Protein AF-A0AAP6ZWX9-F1 (afdb_monomer_lite)

Secondary structure (DSSP, 8-state):
------EEEEEGGG--GGGGGGBB--GGG--HHHHTTTSPTT--HHHHHHHHHTTSEEEEESS-SSBSEEE-TTT--EEE-HHHHHHS-HHHHHHHHHHHHHTT---------------PPP------PPP-----TTSPPPP-EEEEEEESS-HHHIIIII--EEEEPP-SS-S--PPPEEEE-SSSEEEEEEESS---B-EEEEETTEEPTTS--SPB--EETT---EEEEE------EEETTEEE---SSEEEEEETTEEEEEEEEEETTEEEEEE----

Structure (mmCIF, N/CA/C/O backbone):
data_AF-A0AAP6ZWX9-F1
#
_entry.id   AF-A0AAP6ZWX9-F1
#
loop_
_atom_site.group_PDB
_atom_site.id
_atom_site.type_symbol
_atom_site.label_atom_id
_atom_site.label_alt_id
_atom_site.label_comp_id
_atom_site.label_asym_id
_atom_site.label_entity_id
_atom_site.label_seq_id
_atom_site.pdbx_PDB_ins_code
_atom_site.Cartn_x
_atom_site.Cartn_y
_atom_site.Cartn_z
_atom_site.occupancy
_atom_site.B_iso_or_equiv
_atom_site.auth_seq_id
_atom_site.auth_comp_id
_atom_site.auth_asym_id
_atom_site.auth_atom_id
_atom_site.pdbx_PDB_model_num
ATOM 1 N N . MET A 1 1 ? -30.329 50.352 20.208 1.00 32.88 1 MET A N 1
ATOM 2 C CA . MET A 1 1 ? -29.215 49.424 19.926 1.00 32.88 1 MET A CA 1
ATOM 3 C C . MET A 1 1 ? -29.553 48.117 20.615 1.00 32.88 1 MET A C 1
ATOM 5 O O . MET A 1 1 ? -29.524 48.077 21.838 1.00 32.88 1 MET A O 1
ATOM 9 N N . GLU A 1 2 ? -30.007 47.113 19.864 1.00 38.41 2 GLU A N 1
ATOM 10 C CA . GLU A 1 2 ? -30.279 45.781 20.416 1.00 38.41 2 GLU A CA 1
ATOM 11 C C . GLU A 1 2 ? -28.942 45.104 20.722 1.00 38.41 2 GLU A C 1
ATOM 13 O O . GLU A 1 2 ? -28.113 44.915 19.834 1.00 38.41 2 GLU A O 1
ATOM 18 N N . ILE A 1 3 ? -28.708 44.796 21.997 1.00 44.00 3 ILE A N 1
ATOM 19 C CA . ILE A 1 3 ? -27.592 43.949 22.410 1.00 44.00 3 ILE A CA 1
ATOM 20 C C . ILE A 1 3 ? -27.935 42.553 21.891 1.00 44.00 3 ILE A C 1
ATOM 22 O O . ILE A 1 3 ? -28.913 41.957 22.341 1.00 44.00 3 ILE A O 1
ATOM 26 N N . VAL A 1 4 ? -27.180 42.055 20.912 1.00 52.12 4 VAL A N 1
ATOM 27 C CA . VAL A 1 4 ? -27.318 40.671 20.450 1.00 52.12 4 VAL A CA 1
ATOM 28 C C . VAL A 1 4 ? -26.879 39.777 21.606 1.00 52.12 4 VAL A C 1
ATOM 30 O O . VAL A 1 4 ? -25.692 39.670 21.903 1.00 52.12 4 VAL A O 1
ATOM 33 N N . VAL A 1 5 ? -27.851 39.195 22.304 1.00 61.44 5 VAL A N 1
ATOM 34 C CA . VAL A 1 5 ? -27.604 38.246 23.388 1.00 61.44 5 VAL A CA 1
ATOM 35 C C . VAL A 1 5 ? -27.097 36.951 22.756 1.00 61.44 5 VAL A C 1
ATOM 37 O O . VAL A 1 5 ? -27.814 36.302 21.996 1.00 61.44 5 VAL A O 1
ATOM 40 N N . GLY A 1 6 ? -25.836 36.608 23.013 1.00 72.25 6 GLY A N 1
ATOM 41 C CA . GLY A 1 6 ? -25.244 35.353 22.562 1.00 72.25 6 GLY A CA 1
ATOM 42 C C . GLY A 1 6 ? -25.722 34.205 23.443 1.00 72.25 6 GLY A C 1
ATOM 43 O O . GLY A 1 6 ? -25.444 34.190 24.638 1.00 72.25 6 GLY A O 1
ATOM 44 N N . TYR A 1 7 ? -26.434 33.245 22.857 1.00 80.06 7 TYR A N 1
ATOM 45 C CA . TYR A 1 7 ? -26.879 32.048 23.563 1.00 80.06 7 TYR A CA 1
ATOM 46 C C . TYR A 1 7 ? -25.957 30.857 23.272 1.00 80.06 7 TYR A C 1
ATOM 48 O O . TYR A 1 7 ? -25.490 30.673 22.147 1.00 80.06 7 TYR A O 1
ATOM 56 N N . ARG A 1 8 ? -25.723 30.008 24.275 1.00 82.69 8 ARG A N 1
ATOM 57 C CA . ARG A 1 8 ? -24.989 28.741 24.146 1.00 82.69 8 ARG A CA 1
ATOM 58 C C . ARG A 1 8 ? -25.759 27.627 24.841 1.00 82.69 8 ARG A C 1
ATOM 60 O O . ARG A 1 8 ? -26.195 27.791 25.971 1.00 82.69 8 ARG A O 1
ATOM 67 N N . VAL A 1 9 ? -25.919 26.481 24.191 1.00 84.19 9 VAL A N 1
ATOM 68 C CA . VAL A 1 9 ? -26.621 25.328 24.775 1.00 84.19 9 VAL A CA 1
ATOM 69 C C . VAL A 1 9 ? -25.607 24.343 25.333 1.00 84.19 9 VAL A C 1
ATOM 71 O O . VAL A 1 9 ? -24.664 23.964 24.643 1.00 84.19 9 VAL A O 1
ATOM 74 N N . VAL A 1 10 ? -25.817 23.915 26.574 1.00 83.12 10 VAL A N 1
ATOM 75 C CA . VAL A 1 10 ? -25.020 22.872 27.233 1.00 83.12 10 VAL A CA 1
ATOM 76 C C . VAL A 1 10 ? -25.944 21.828 27.846 1.00 83.12 10 VAL A C 1
ATOM 78 O O . VAL A 1 10 ? -27.101 22.112 28.163 1.00 83.12 10 VAL A O 1
ATOM 81 N N . ARG A 1 11 ? -25.455 20.601 28.028 1.00 84.50 11 ARG A N 1
ATOM 82 C CA . ARG A 1 11 ? -26.186 19.602 28.817 1.00 84.50 11 ARG A CA 1
ATOM 83 C C . ARG A 1 11 ? -26.126 19.993 30.288 1.00 84.50 11 ARG A C 1
ATOM 85 O O . ARG A 1 11 ? -25.066 20.385 30.771 1.00 84.50 11 ARG A O 1
ATOM 92 N N . LEU A 1 12 ? -27.221 19.827 31.033 1.00 78.62 12 LEU A N 1
ATOM 93 C CA . LEU A 1 12 ? -27.223 20.140 32.472 1.00 78.62 12 LEU A CA 1
ATOM 94 C C . LEU A 1 12 ? -26.171 19.323 33.247 1.00 78.62 12 LEU A C 1
ATOM 96 O O . LEU A 1 12 ? -25.598 19.790 34.230 1.00 78.62 12 LEU A O 1
ATOM 100 N N . THR A 1 13 ? -25.869 18.110 32.779 1.00 76.94 13 THR A N 1
ATOM 101 C CA . THR A 1 13 ? -24.811 17.257 33.335 1.00 76.94 13 THR A CA 1
ATOM 102 C C . THR A 1 13 ? -23.411 17.842 33.166 1.00 76.94 13 THR A C 1
ATOM 104 O O . THR A 1 13 ? -22.538 17.525 33.967 1.00 76.94 13 THR A O 1
ATOM 107 N N . GLU A 1 14 ? -23.189 18.691 32.169 1.00 78.44 14 GLU A N 1
ATOM 108 C CA . GLU A 1 14 ? -21.896 19.319 31.864 1.00 78.44 14 GLU A CA 1
ATOM 109 C C . GLU A 1 14 ? -21.792 20.742 32.430 1.00 78.44 14 GLU A C 1
ATOM 111 O O . GLU A 1 14 ? -20.744 21.370 32.325 1.00 78.44 14 GLU A O 1
ATOM 116 N N . LEU A 1 15 ? -22.864 21.246 33.052 1.00 79.75 15 LEU A N 1
ATOM 117 C CA . LEU A 1 15 ? -22.923 22.594 33.596 1.00 79.75 15 LEU A CA 1
ATOM 118 C C . LEU A 1 15 ? -21.963 22.755 34.784 1.00 79.75 15 LEU A C 1
ATOM 120 O O . LEU A 1 15 ? -22.094 22.072 35.809 1.00 79.75 15 LEU A O 1
ATOM 124 N N . MET A 1 16 ? -21.037 23.705 34.671 1.00 80.06 16 MET A N 1
ATOM 125 C CA . MET A 1 16 ? -20.035 23.975 35.701 1.00 80.06 16 MET A CA 1
ATOM 126 C C . MET A 1 16 ? -20.506 25.053 36.685 1.00 80.06 16 MET A C 1
ATOM 128 O O . MET A 1 16 ? -21.276 25.947 36.345 1.00 80.06 16 MET A O 1
ATOM 132 N N . THR A 1 17 ? -20.000 25.029 37.924 1.00 77.94 17 THR A N 1
ATOM 133 C CA . THR A 1 17 ? -20.427 25.956 38.994 1.00 77.94 17 THR A CA 1
ATOM 134 C C . THR A 1 17 ? -20.277 27.435 38.633 1.00 77.94 17 THR A C 1
ATOM 136 O O . THR A 1 17 ? -21.083 28.259 39.064 1.00 77.94 17 THR A O 1
ATOM 139 N N . TYR A 1 18 ? -19.241 27.796 37.871 1.00 78.69 18 TYR A N 1
ATOM 140 C CA . TYR A 1 18 ? -19.018 29.182 37.447 1.00 78.69 18 TYR A CA 1
ATOM 141 C C . TYR A 1 18 ? -20.025 29.648 36.381 1.00 78.69 18 TYR A C 1
ATOM 143 O O . TYR A 1 18 ? -20.172 30.848 36.178 1.00 78.69 18 TYR A O 1
ATOM 151 N N . GLU A 1 19 ? -20.756 28.719 35.763 1.00 81.81 19 GLU A N 1
ATOM 152 C CA . GLU A 1 19 ? -21.752 28.971 34.715 1.00 81.81 19 GLU A CA 1
ATOM 153 C C . GLU A 1 19 ? -23.180 29.014 35.272 1.00 81.81 19 GLU A C 1
ATOM 155 O O . GLU A 1 19 ? -24.099 29.423 34.572 1.00 81.81 19 GLU A O 1
ATOM 160 N N . PHE A 1 20 ? -23.401 28.648 36.542 1.00 81.06 20 PHE A N 1
ATOM 161 C CA . PHE A 1 20 ? -24.747 28.624 37.137 1.00 81.06 20 PHE A CA 1
ATOM 162 C C . PHE A 1 20 ? -25.441 29.988 37.087 1.00 81.06 20 PHE A C 1
ATOM 164 O O . PHE A 1 20 ? -26.647 30.057 36.862 1.00 81.06 20 PHE A O 1
ATOM 171 N N . GLY A 1 21 ? -24.679 31.072 37.239 1.00 78.94 21 GLY A N 1
ATOM 172 C CA . GLY A 1 21 ? -25.199 32.437 37.143 1.00 78.94 21 GLY A CA 1
ATOM 173 C C . GLY A 1 21 ? -25.472 32.913 35.715 1.00 78.94 21 GLY A C 1
ATOM 174 O O . GLY A 1 21 ? -26.036 33.987 35.560 1.00 78.94 21 GLY A O 1
ATOM 175 N N . GLN A 1 22 ? -25.075 32.141 34.700 1.00 84.31 22 GLN A N 1
ATOM 176 C CA . GLN A 1 22 ? -25.242 32.452 33.274 1.00 84.31 22 GLN A CA 1
ATOM 177 C C . GLN A 1 22 ? -26.427 31.700 32.649 1.00 84.31 22 GLN A C 1
ATOM 179 O O . GLN A 1 22 ? -26.724 31.879 31.472 1.00 84.31 22 GLN A O 1
ATOM 184 N N . VAL A 1 23 ? -27.108 30.838 33.411 1.00 84.94 23 VAL A N 1
ATOM 185 C CA . VAL A 1 23 ? -28.232 30.048 32.897 1.00 84.94 23 VAL A CA 1
ATOM 186 C C . VAL A 1 23 ? -29.485 30.917 32.795 1.00 84.94 23 VAL A C 1
ATOM 188 O O . VAL A 1 23 ? -29.974 31.404 33.812 1.00 84.94 23 VAL A O 1
ATOM 191 N N . GLU A 1 24 ? -30.036 31.066 31.592 1.00 83.00 24 GLU A N 1
ATOM 192 C CA . GLU A 1 24 ? -31.282 31.795 31.334 1.00 83.00 24 GLU A CA 1
ATOM 193 C C . GLU A 1 24 ? -32.497 31.040 31.884 1.00 83.00 24 GLU A C 1
ATOM 195 O O . GLU A 1 24 ? -32.724 29.870 31.573 1.00 83.00 24 GLU A O 1
ATOM 200 N N . GLY A 1 25 ? -33.288 31.732 32.698 1.00 80.00 25 GLY A N 1
ATOM 201 C CA . GLY A 1 25 ? -34.495 31.228 33.348 1.00 80.00 25 GLY A CA 1
ATOM 202 C C . GLY A 1 25 ? -35.783 31.848 32.821 1.00 80.00 25 GLY A C 1
ATOM 203 O O . GLY A 1 25 ? -36.854 31.293 33.072 1.00 80.00 25 GLY A O 1
ATOM 204 N N . ASP A 1 26 ? -35.721 32.932 32.034 1.00 80.06 26 ASP A N 1
ATOM 205 C CA . ASP A 1 26 ? -36.898 33.487 31.350 1.00 80.06 26 ASP A CA 1
ATOM 206 C C . ASP A 1 26 ? -37.233 32.701 30.069 1.00 80.06 26 ASP A C 1
ATOM 208 O O . ASP A 1 26 ? -37.265 33.215 28.948 1.00 80.06 26 ASP A O 1
ATOM 212 N N . ILE A 1 27 ? -37.503 31.404 30.245 1.00 79.50 27 ILE A N 1
ATOM 213 C CA . ILE A 1 27 ? -37.817 30.464 29.160 1.00 79.50 27 ILE A CA 1
ATOM 214 C C . ILE A 1 27 ? -39.059 30.934 28.373 1.00 79.50 27 ILE A C 1
ATOM 216 O O . ILE A 1 27 ? -39.177 30.680 27.179 1.00 79.50 27 ILE A O 1
ATOM 220 N N . LYS A 1 28 ? -39.988 31.666 29.002 1.00 75.88 28 LYS A N 1
ATOM 221 C CA . LYS A 1 28 ? -41.240 32.128 28.371 1.00 75.88 28 LYS A CA 1
ATOM 222 C C . LYS A 1 28 ? -41.023 33.220 27.316 1.00 75.88 28 LYS A C 1
ATOM 224 O O . LYS A 1 28 ? -41.879 33.389 26.451 1.00 75.88 28 LYS A O 1
ATOM 229 N N . LYS A 1 29 ? -39.910 33.955 27.3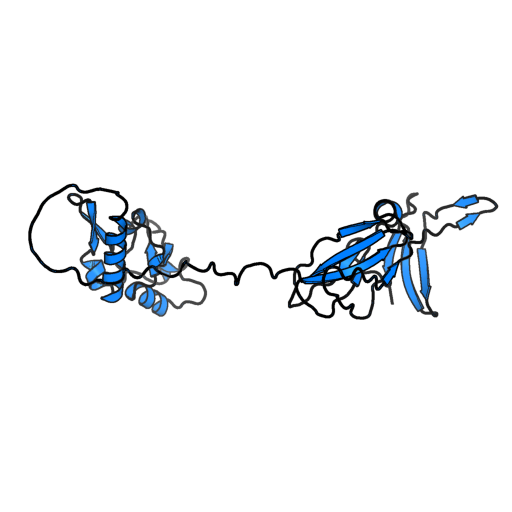83 1.00 75.81 29 LYS A N 1
ATOM 230 C CA . LYS A 1 29 ? -39.598 35.071 26.476 1.00 75.81 29 LYS A CA 1
ATOM 231 C C . LYS A 1 29 ? -38.749 34.654 25.268 1.00 75.81 29 LYS A C 1
ATOM 233 O O . LYS A 1 29 ? -38.590 35.436 24.331 1.00 75.81 29 LYS A O 1
ATOM 238 N N . LEU A 1 30 ? -38.223 33.427 25.274 1.00 79.38 30 LEU A N 1
ATOM 239 C CA . LEU A 1 30 ? -37.422 32.879 24.183 1.00 79.38 30 LEU A CA 1
ATOM 240 C C . LEU A 1 30 ? -38.275 32.703 22.921 1.00 79.38 30 LEU A C 1
ATOM 242 O O . LEU A 1 30 ? -39.351 32.109 22.964 1.00 79.38 30 LEU A O 1
ATOM 246 N N . ASN A 1 31 ? -37.779 33.196 21.787 1.00 75.88 31 ASN A N 1
ATOM 247 C CA . ASN A 1 31 ? -38.408 33.009 20.484 1.00 75.88 31 ASN A CA 1
ATOM 248 C C . ASN A 1 31 ? -37.436 32.336 19.502 1.00 75.88 31 ASN A C 1
ATOM 250 O O . ASN A 1 31 ? -36.223 32.302 19.706 1.00 75.88 31 ASN A O 1
ATOM 254 N N . GLU A 1 32 ? -37.969 31.772 18.420 1.00 73.00 32 GLU A N 1
ATOM 255 C CA . GLU A 1 32 ? -37.158 31.046 17.435 1.00 73.00 32 GLU A CA 1
ATOM 256 C C . GLU A 1 32 ? -36.136 31.958 16.732 1.00 73.00 32 GLU A C 1
ATOM 258 O O . GLU A 1 32 ? -35.027 31.531 16.421 1.00 73.00 32 GLU A O 1
ATOM 263 N N . ARG A 1 33 ? -36.459 33.249 16.567 1.00 69.25 33 ARG A N 1
ATOM 264 C CA . ARG A 1 33 ? -35.564 34.235 15.940 1.00 69.25 33 ARG A CA 1
ATOM 265 C C . ARG A 1 33 ? -34.335 34.545 16.799 1.00 69.25 33 ARG A C 1
ATOM 267 O O . ARG A 1 33 ? -33.266 34.761 16.241 1.00 69.25 33 ARG A O 1
ATOM 274 N N . SER A 1 34 ? -34.464 34.534 18.127 1.00 67.69 34 SER A N 1
ATOM 275 C CA . SER A 1 34 ? -33.359 34.776 19.063 1.00 67.69 34 SER A CA 1
ATOM 276 C C . SER A 1 34 ? -32.454 33.556 19.253 1.00 67.69 34 SER A C 1
ATOM 278 O O . SER A 1 34 ? -31.326 33.703 19.705 1.00 67.69 34 SER A O 1
ATOM 280 N N . LEU A 1 35 ? -32.933 32.356 18.906 1.00 70.75 35 LEU A N 1
ATOM 281 C CA . LEU A 1 35 ? -32.228 31.083 19.111 1.00 70.75 35 LEU A CA 1
ATOM 282 C C . LEU A 1 35 ? -31.730 30.436 17.808 1.00 70.75 35 LEU A C 1
ATOM 284 O O . LEU A 1 35 ? -31.149 29.353 17.851 1.00 70.75 35 LEU A O 1
ATOM 288 N N . GLY A 1 36 ? -31.935 31.088 16.657 1.00 62.16 36 GLY A N 1
ATOM 289 C CA . GLY A 1 36 ? -31.771 30.493 15.326 1.00 62.16 36 GLY A CA 1
ATOM 290 C C . GLY A 1 36 ? -30.394 29.890 15.019 1.00 62.16 36 GLY A C 1
ATOM 291 O O . GLY A 1 36 ? -30.318 28.939 14.250 1.00 62.16 36 GLY A O 1
ATOM 292 N N . SER A 1 37 ? -29.314 30.381 15.634 1.00 65.50 37 SER A N 1
ATOM 293 C CA . SER A 1 37 ? -27.958 29.825 15.475 1.00 65.50 37 SER A CA 1
ATOM 294 C C . SER A 1 37 ? -27.579 28.764 16.518 1.00 65.50 37 SER A C 1
ATOM 296 O O . SER A 1 37 ? -26.523 28.150 16.400 1.00 65.50 37 SER A O 1
ATOM 298 N N . VAL A 1 38 ? -28.411 28.554 17.542 1.00 71.50 38 VAL A N 1
ATOM 299 C CA . VAL A 1 38 ? -28.086 27.756 18.742 1.00 71.50 38 VAL A CA 1
ATOM 300 C C . VAL A 1 38 ? -28.963 26.505 18.855 1.00 71.50 38 VAL A C 1
ATOM 302 O O . VAL A 1 38 ? -28.675 25.599 19.637 1.00 71.50 38 VAL A O 1
ATOM 305 N N . LEU A 1 39 ? -30.025 26.422 18.050 1.00 77.12 39 LEU A N 1
ATOM 306 C CA . LEU A 1 39 ? -30.836 25.217 17.930 1.00 77.12 39 LEU A CA 1
ATOM 307 C C . LEU A 1 39 ? -29.994 24.067 17.346 1.00 77.12 39 LEU A C 1
ATOM 309 O O . LEU A 1 39 ? -29.445 24.206 16.250 1.00 77.12 39 LEU A O 1
ATOM 313 N N . PRO A 1 40 ? -29.904 22.910 18.029 1.00 75.19 40 PRO A N 1
ATOM 314 C CA . PRO A 1 40 ? -29.219 21.743 17.487 1.00 75.19 40 PRO A CA 1
ATOM 315 C C . PRO A 1 40 ? -29.831 21.306 16.147 1.00 75.19 40 PRO A C 1
ATOM 317 O O . PRO A 1 40 ? -31.055 21.239 16.012 1.00 75.19 40 PRO A O 1
ATOM 320 N N . HIS A 1 41 ? -28.989 20.975 15.162 1.00 70.06 41 HIS A N 1
ATOM 321 C CA . HIS A 1 41 ? -29.440 20.548 13.834 1.00 70.06 41 HIS A CA 1
ATOM 322 C C . HIS A 1 41 ? -30.469 19.405 13.922 1.00 70.06 41 HIS A C 1
ATOM 324 O O . HIS A 1 41 ? -30.226 18.378 14.553 1.00 70.06 41 HIS A O 1
ATOM 330 N N . GLY A 1 42 ? -31.632 19.592 13.288 1.00 73.12 42 GLY A N 1
ATOM 331 C CA . GLY A 1 42 ? -32.730 18.617 13.287 1.00 73.12 42 GLY A CA 1
ATOM 332 C C . GLY A 1 42 ? -33.668 18.674 14.503 1.00 73.12 42 GLY A C 1
ATOM 333 O O . GLY A 1 42 ? -34.582 17.853 14.595 1.00 73.12 42 GLY A O 1
ATOM 334 N N . MET A 1 43 ? -33.491 19.626 15.428 1.00 80.94 43 MET A N 1
ATOM 335 C CA . MET A 1 43 ? -34.379 19.814 16.579 1.00 80.94 43 MET A CA 1
ATOM 336 C C . MET A 1 43 ? -35.383 20.948 16.343 1.00 80.94 43 MET A C 1
ATOM 338 O O . MET A 1 43 ? -35.008 22.100 16.160 1.00 80.94 43 MET A O 1
ATOM 342 N N . SER A 1 44 ? -36.679 20.630 16.403 1.00 82.56 44 SER A N 1
ATOM 343 C CA . SER A 1 44 ? -37.743 21.642 16.386 1.00 82.56 44 SER A CA 1
ATOM 344 C C . SER A 1 44 ? -37.705 22.505 17.650 1.00 82.56 44 SER A C 1
ATOM 346 O O . SER A 1 44 ? -37.483 21.963 18.738 1.00 82.56 44 SER A O 1
ATOM 348 N N . PHE A 1 45 ? -38.070 23.782 17.534 1.00 81.38 45 PHE A N 1
ATOM 349 C CA . PHE A 1 45 ? -38.186 24.707 18.664 1.00 81.38 45 PHE A CA 1
ATOM 350 C C . PHE A 1 45 ? -39.013 24.142 19.836 1.00 81.38 45 PHE A C 1
ATOM 352 O O . PHE A 1 45 ? -38.565 24.195 20.975 1.00 81.38 45 PHE A O 1
ATOM 359 N N . SER A 1 46 ? -40.161 23.497 19.579 1.00 81.00 46 SER A N 1
ATOM 360 C CA . SER A 1 46 ? -40.989 22.897 20.645 1.00 81.00 46 SER A CA 1
ATOM 361 C C . SER A 1 46 ? -40.224 21.857 21.471 1.00 81.00 46 SER A C 1
ATOM 363 O O . SER A 1 46 ? -40.135 21.984 22.688 1.00 81.00 46 SER A O 1
ATOM 365 N N . ARG A 1 47 ? -39.590 20.874 20.813 1.00 83.75 47 ARG A N 1
ATOM 366 C CA . ARG A 1 47 ? -38.756 19.863 21.493 1.00 83.75 47 ARG A CA 1
ATOM 367 C C . ARG A 1 47 ? -37.582 20.469 22.253 1.00 83.75 47 ARG A C 1
ATOM 369 O O . ARG A 1 47 ? -37.186 19.934 23.284 1.00 83.75 47 ARG A O 1
ATOM 376 N N . PHE A 1 48 ? -36.996 21.539 21.728 1.00 84.31 48 PHE A N 1
ATOM 377 C CA . PHE A 1 48 ? -35.911 22.242 22.401 1.00 84.31 48 PHE A CA 1
ATOM 378 C C . PHE A 1 48 ? -36.396 22.880 23.710 1.00 84.31 48 PHE A C 1
ATOM 380 O O . PHE A 1 48 ? -35.778 22.690 24.755 1.00 84.31 48 PHE A O 1
ATOM 387 N N . MET A 1 49 ? -37.552 23.546 23.676 1.00 83.06 49 MET A N 1
ATOM 388 C CA . MET A 1 49 ? -38.180 24.126 24.864 1.00 83.06 49 MET A CA 1
ATOM 389 C C . MET A 1 49 ? -38.569 23.061 25.895 1.00 83.06 49 MET A C 1
ATOM 391 O O . MET A 1 49 ? -38.383 23.279 27.092 1.00 83.06 49 MET A O 1
ATOM 395 N N . ASP A 1 50 ? -39.050 21.899 25.451 1.00 83.12 50 ASP A N 1
ATOM 396 C CA . ASP A 1 50 ? -39.363 20.777 26.342 1.00 83.12 50 ASP A CA 1
ATOM 397 C C . ASP A 1 50 ? -38.108 20.261 27.059 1.00 83.12 50 ASP A C 1
ATOM 399 O O . ASP A 1 50 ? -38.140 20.041 28.269 1.00 83.12 50 ASP A O 1
ATOM 403 N N . LYS A 1 51 ? -36.978 20.164 26.346 1.00 84.88 51 LYS A N 1
ATOM 404 C CA . LYS A 1 51 ? -35.680 19.759 26.914 1.00 84.88 51 LYS A CA 1
ATOM 405 C C . LYS A 1 51 ? -35.080 20.779 27.883 1.00 84.88 51 LYS A C 1
ATOM 407 O O . LYS A 1 51 ? -34.383 20.387 28.818 1.00 84.88 51 LYS A O 1
ATOM 412 N N . LEU A 1 52 ? -35.335 22.073 27.677 1.00 85.25 52 LEU A N 1
ATOM 413 C CA . LEU A 1 52 ? -34.960 23.111 28.646 1.00 85.25 52 LEU A CA 1
ATOM 414 C C . LEU A 1 52 ? -35.789 22.981 29.932 1.00 85.25 52 LEU A C 1
ATOM 416 O O . LEU A 1 52 ? -35.239 23.025 31.029 1.00 85.25 52 LEU A O 1
ATOM 420 N N . LYS A 1 53 ? -37.104 22.756 29.817 1.00 83.12 53 LYS A N 1
ATOM 421 C CA . LYS A 1 53 ? -38.007 22.596 30.975 1.00 83.12 53 LYS A CA 1
ATOM 422 C C . LYS A 1 53 ? -37.774 21.293 31.743 1.00 83.12 53 LYS A C 1
ATOM 424 O O . LYS A 1 53 ? -37.905 21.271 32.971 1.00 83.12 53 LYS A O 1
ATOM 429 N N . SER A 1 54 ? -37.428 20.211 31.042 1.00 82.19 54 SER A N 1
ATOM 430 C CA . SER A 1 54 ? -37.073 18.926 31.657 1.00 82.19 54 SER A CA 1
ATOM 431 C C . SER A 1 54 ? -35.688 18.936 32.310 1.00 82.19 54 SER A C 1
ATOM 433 O O . SER A 1 54 ? -35.361 18.016 33.054 1.00 82.19 54 SER A O 1
ATOM 435 N N . GLY A 1 55 ? -34.883 19.981 32.080 1.00 80.06 55 GLY A N 1
ATOM 436 C CA . GLY A 1 55 ? -33.529 20.085 32.620 1.00 80.06 55 GLY A CA 1
ATOM 437 C C . GLY A 1 55 ? -32.526 19.161 31.929 1.00 80.06 55 GLY A C 1
ATOM 438 O O . GLY A 1 55 ? -31.456 18.914 32.471 1.00 80.06 55 GLY A O 1
ATOM 439 N N . GLU A 1 56 ? -32.829 18.642 30.736 1.00 82.62 56 GLU A N 1
ATOM 440 C CA . GLU A 1 56 ? -31.830 17.937 29.919 1.00 82.62 56 GLU A CA 1
ATOM 441 C C . GLU A 1 56 ? -30.792 18.910 29.345 1.00 82.62 56 GLU A C 1
ATOM 443 O O . GLU A 1 56 ? -29.602 18.592 29.245 1.00 82.62 56 GLU A O 1
ATOM 448 N N . LEU A 1 57 ? -31.250 20.105 28.972 1.00 84.44 57 LEU A N 1
ATOM 449 C CA . LEU A 1 57 ? -30.435 21.177 28.416 1.00 84.44 57 LEU A CA 1
ATOM 450 C C . LEU A 1 57 ? -30.509 22.413 29.315 1.00 84.44 57 LEU A C 1
ATOM 452 O O . LEU A 1 57 ? -31.545 22.706 29.907 1.00 84.44 57 LEU A O 1
ATOM 456 N N . ALA A 1 58 ? -29.411 23.159 29.375 1.00 85.81 58 ALA A N 1
ATOM 457 C CA . ALA A 1 58 ? -29.333 24.477 29.982 1.00 85.81 58 ALA A CA 1
ATOM 458 C C . ALA A 1 58 ? -28.907 25.494 28.917 1.00 85.81 58 ALA A C 1
ATOM 460 O O . ALA A 1 58 ? -28.013 25.237 28.105 1.00 85.81 58 ALA A O 1
ATOM 461 N N . LEU A 1 59 ? -29.571 26.648 28.917 1.00 85.94 59 LEU A N 1
ATOM 462 C CA . LEU A 1 59 ? -29.281 27.750 28.009 1.00 85.94 59 LEU A CA 1
ATOM 463 C C . LEU A 1 59 ? -28.400 28.768 28.731 1.00 85.94 59 LEU A C 1
ATOM 465 O O . LEU A 1 59 ? -28.834 29.360 29.712 1.00 85.94 59 LEU A O 1
ATOM 469 N N . LEU A 1 60 ? -27.178 28.963 28.253 1.00 84.81 60 LEU A N 1
ATOM 470 C CA . LEU A 1 60 ? -26.212 29.912 28.791 1.00 84.81 60 LEU A CA 1
ATOM 471 C C . LEU A 1 60 ? -26.218 31.213 27.998 1.00 84.81 60 LEU A C 1
ATOM 473 O O . LEU A 1 60 ? -26.326 31.205 26.772 1.00 84.81 60 LEU A O 1
ATOM 477 N N . THR A 1 61 ? -26.060 32.315 28.712 1.00 80.88 61 THR A N 1
ATOM 478 C CA . THR A 1 61 ? -25.868 33.658 28.174 1.00 80.88 61 THR A CA 1
ATOM 479 C C . THR A 1 61 ? -25.040 34.468 29.166 1.00 80.88 61 THR A C 1
ATOM 481 O O . THR A 1 61 ? -25.180 34.318 30.381 1.00 80.88 61 THR A O 1
ATOM 484 N N . ASP A 1 62 ? -24.179 35.343 28.655 1.00 77.50 62 ASP A N 1
ATOM 485 C CA . ASP A 1 62 ? -23.366 36.230 29.491 1.00 77.50 62 ASP A CA 1
ATOM 486 C C . ASP A 1 62 ? -24.219 37.284 30.221 1.00 77.50 62 ASP A C 1
ATOM 488 O O . ASP A 1 62 ? -23.801 37.841 31.237 1.00 77.50 62 ASP A O 1
ATOM 492 N N . THR A 1 63 ? -25.433 37.546 29.726 1.00 75.12 63 THR A N 1
ATOM 493 C CA . THR A 1 63 ? -26.386 38.516 30.281 1.00 75.12 63 THR A CA 1
ATOM 494 C C . THR A 1 63 ? -27.789 37.905 30.384 1.00 75.12 63 THR A C 1
ATOM 496 O O . THR A 1 63 ? -28.686 38.271 29.619 1.00 75.12 63 THR A O 1
ATOM 499 N N . PRO A 1 64 ? -28.017 36.958 31.319 1.00 80.06 64 PRO A N 1
ATOM 500 C CA . PRO A 1 64 ? -29.327 36.343 31.481 1.00 80.06 64 PRO A CA 1
ATOM 501 C C . PRO A 1 64 ? -30.338 37.391 31.915 1.00 80.06 64 PRO A C 1
ATOM 503 O O . PRO A 1 64 ? -30.101 38.157 32.853 1.00 80.06 64 PRO A O 1
ATOM 506 N N . SER A 1 65 ? -31.484 37.407 31.240 1.00 77.38 65 SER A N 1
ATOM 507 C CA . SER A 1 65 ? -32.562 38.328 31.583 1.00 77.38 65 SER A CA 1
ATOM 508 C C . SER A 1 65 ? -33.108 38.021 32.976 1.00 77.38 65 SER A C 1
ATOM 510 O O . SER A 1 65 ? -33.334 38.939 33.768 1.00 77.38 65 SER A O 1
ATOM 512 N N . LYS A 1 66 ? -33.235 36.727 33.299 1.00 81.44 66 LYS A N 1
ATOM 513 C CA . LYS A 1 66 ? -33.524 36.236 34.644 1.00 81.44 66 LYS A CA 1
ATOM 514 C C . LYS A 1 66 ? -32.772 34.929 34.882 1.00 81.44 66 LYS A C 1
ATOM 516 O O . LYS A 1 66 ? -33.155 33.917 34.306 1.00 81.44 66 LYS A O 1
ATOM 521 N N . PRO A 1 67 ? -31.719 34.896 35.711 1.00 83.25 67 PRO A N 1
ATOM 522 C CA . PRO A 1 67 ? -30.938 33.680 35.891 1.00 83.25 67 PRO A CA 1
ATOM 523 C C . PRO A 1 67 ? -31.738 32.579 36.607 1.00 83.25 67 PRO A C 1
ATOM 525 O O . PRO A 1 67 ? -32.497 32.857 37.538 1.00 83.25 67 PRO A O 1
ATOM 528 N N . VAL A 1 68 ? -31.543 31.315 36.217 1.00 84.31 68 VAL A N 1
ATOM 529 C CA . VAL A 1 68 ? -32.151 30.140 36.886 1.00 84.31 68 VAL A CA 1
ATOM 530 C C . VAL A 1 68 ? -31.617 29.964 38.306 1.00 84.31 68 VAL A C 1
ATOM 532 O O . VAL A 1 68 ? -32.358 29.568 39.206 1.00 84.31 68 VAL A O 1
ATOM 535 N N . MET A 1 69 ? -30.333 30.261 38.516 1.00 84.50 69 MET A N 1
ATOM 536 C CA . MET A 1 69 ? -29.663 30.105 39.804 1.00 84.50 69 MET A CA 1
ATOM 537 C C . MET A 1 69 ? -29.140 31.447 40.303 1.00 84.50 69 MET A C 1
ATOM 539 O O . MET A 1 69 ? -28.479 32.192 39.582 1.00 84.50 69 MET A O 1
ATOM 543 N N . LEU A 1 70 ? -29.385 31.721 41.579 1.00 81.50 70 LEU A N 1
ATOM 544 C CA . LEU A 1 70 ? -28.866 32.882 42.282 1.00 81.50 70 LEU A CA 1
ATOM 545 C C . LEU A 1 70 ? -27.814 32.435 43.285 1.00 81.50 70 LEU A C 1
ATOM 547 O O . LEU A 1 70 ? -27.973 31.433 43.987 1.00 81.50 70 LEU A O 1
ATOM 551 N N . ARG A 1 71 ? -26.722 33.194 43.353 1.00 80.25 71 ARG A N 1
ATOM 552 C CA . ARG A 1 71 ? -25.704 33.000 44.376 1.00 80.25 71 ARG A CA 1
ATOM 553 C C . ARG A 1 71 ? -26.071 33.836 45.589 1.00 80.25 71 ARG A C 1
ATOM 555 O O . ARG A 1 71 ? -26.067 35.061 45.519 1.00 80.25 71 ARG A O 1
ATOM 562 N N . ASP A 1 72 ? -26.334 33.178 46.708 1.00 76.00 72 ASP A N 1
ATOM 563 C CA . ASP A 1 72 ? -26.454 33.860 47.988 1.00 76.00 72 ASP A CA 1
ATOM 564 C C . ASP A 1 72 ? -25.074 34.398 48.400 1.00 76.00 72 ASP A C 1
ATOM 566 O O . ASP A 1 72 ? -24.119 33.637 48.600 1.00 76.00 72 ASP A O 1
ATOM 570 N N . GLY A 1 73 ? -24.965 35.723 48.506 1.00 59.56 73 GLY A N 1
ATOM 571 C CA . GLY A 1 73 ? -23.729 36.416 48.861 1.00 59.56 73 GLY A CA 1
ATOM 572 C C . GLY A 1 73 ? -23.216 36.067 50.259 1.00 59.56 73 GLY A C 1
ATOM 573 O O . GLY A 1 73 ? -22.007 36.113 50.487 1.00 59.56 73 GLY A O 1
ATOM 574 N N . MET A 1 74 ? -24.102 35.657 51.174 1.00 60.81 74 MET A N 1
ATOM 575 C CA . MET A 1 74 ? -23.751 35.392 52.571 1.00 60.81 74 MET A CA 1
ATOM 576 C C . MET A 1 74 ? -23.270 33.950 52.777 1.00 60.81 74 MET A C 1
ATOM 578 O O . MET A 1 74 ? -22.240 33.716 53.406 1.00 60.81 74 MET A O 1
ATOM 582 N N . SER A 1 75 ? -23.960 32.971 52.185 1.00 63.09 75 SER A N 1
ATOM 583 C CA . SER A 1 75 ? -23.598 31.549 52.297 1.00 63.09 75 SER A CA 1
ATOM 584 C C . SER A 1 75 ? -22.717 31.030 51.151 1.00 63.09 75 SER A C 1
ATOM 586 O O . SER A 1 75 ? -22.341 29.849 51.147 1.00 63.09 75 SER A O 1
ATOM 588 N N . LYS A 1 76 ? -22.419 31.877 50.151 1.00 65.56 76 LYS A N 1
ATOM 589 C CA . LYS A 1 76 ? -21.789 31.509 48.866 1.00 65.56 76 LYS A CA 1
ATOM 590 C C . LYS A 1 76 ? -22.463 30.297 48.201 1.00 65.56 76 LYS A C 1
ATOM 592 O O . LYS A 1 76 ? -21.816 29.602 47.418 1.00 65.56 76 LYS A O 1
ATOM 597 N N . SER A 1 77 ? -23.721 30.009 48.545 1.00 73.81 77 SER A N 1
ATOM 598 C CA . SER A 1 77 ? -24.474 28.873 48.017 1.00 73.81 77 SER A CA 1
ATOM 599 C C . SER A 1 77 ? -25.282 29.284 46.801 1.00 73.81 77 SER A C 1
ATOM 601 O O . SER A 1 77 ? -25.633 30.450 46.643 1.00 73.81 77 SER A O 1
ATOM 603 N N . TRP A 1 78 ? -25.550 28.317 45.935 1.00 81.19 78 TRP A N 1
ATOM 604 C CA . TRP A 1 78 ? -26.426 28.504 44.793 1.00 81.19 78 TRP A CA 1
ATOM 605 C C . TRP A 1 78 ? -27.817 27.984 45.140 1.00 81.19 78 TRP A C 1
ATOM 607 O O . TRP A 1 78 ? -27.959 26.853 45.609 1.00 81.19 78 TRP A O 1
ATOM 617 N N . SER A 1 79 ? -28.833 28.803 44.902 1.00 82.19 79 SER A N 1
ATOM 618 C CA . SER A 1 79 ? -30.242 28.463 45.081 1.00 82.19 79 SER A CA 1
ATOM 619 C C . SER A 1 79 ? -31.027 28.784 43.810 1.00 82.19 79 SER A C 1
ATOM 621 O O . SER A 1 79 ? -30.605 29.605 42.998 1.00 82.19 79 SER A O 1
ATOM 623 N N . LEU A 1 80 ? -32.159 28.109 43.613 1.00 83.06 80 LEU A N 1
ATOM 624 C CA . LEU A 1 80 ? -33.040 28.376 42.475 1.00 83.06 80 LEU A CA 1
ATOM 625 C C . LEU A 1 80 ? -33.737 29.731 42.638 1.00 83.06 80 LEU A C 1
ATOM 627 O O . LEU A 1 80 ? -34.293 30.011 43.708 1.00 83.06 80 LEU A O 1
ATOM 631 N N . SER A 1 81 ? -33.758 30.522 41.564 1.00 81.69 81 SER A N 1
ATOM 632 C CA . SER A 1 81 ? -34.579 31.730 41.470 1.00 81.69 81 SER A CA 1
ATOM 633 C C . SER A 1 81 ? -36.071 31.385 41.442 1.00 81.69 81 SER A C 1
ATOM 635 O O . SER A 1 81 ? -36.468 30.240 41.207 1.00 81.69 81 SER A O 1
ATOM 637 N N . THR A 1 82 ? -36.918 32.381 41.694 1.00 78.44 82 THR A N 1
ATOM 638 C CA . THR A 1 82 ? -38.378 32.263 41.556 1.00 78.44 82 THR A CA 1
ATOM 639 C C . THR A 1 82 ? -38.773 31.796 40.158 1.00 78.44 82 THR A C 1
ATOM 641 O O . THR A 1 82 ? -39.590 30.894 40.010 1.00 78.44 82 THR A O 1
ATOM 644 N N . GLU A 1 83 ? -38.104 32.314 39.135 1.00 76.56 83 GLU A N 1
ATOM 645 C CA . GLU A 1 83 ? -38.348 31.971 37.741 1.00 76.56 83 GLU A CA 1
ATOM 646 C C . GLU A 1 83 ? -37.827 30.583 37.381 1.00 76.56 83 GLU A C 1
ATOM 648 O O . GLU A 1 83 ? -38.515 29.849 36.677 1.00 76.56 83 GLU A O 1
ATOM 653 N N . GLY A 1 84 ? -36.689 30.163 37.940 1.00 75.69 84 GLY A N 1
ATOM 654 C CA . GLY A 1 84 ? -36.216 28.783 37.827 1.00 75.69 84 GLY A CA 1
ATOM 655 C C . GLY A 1 84 ? -37.200 27.773 38.427 1.00 75.69 84 GLY A C 1
ATOM 656 O O . GLY A 1 84 ? -37.387 26.697 37.868 1.00 75.69 84 GLY A O 1
ATOM 657 N N . LYS A 1 85 ? -37.885 28.119 39.525 1.00 78.69 85 LYS A N 1
ATOM 658 C CA . LYS A 1 85 ? -38.908 27.254 40.148 1.00 78.69 85 LYS A CA 1
ATOM 659 C C . LYS A 1 85 ? -40.216 27.191 39.359 1.00 78.69 85 LYS A C 1
ATOM 661 O O . LYS A 1 85 ? -40.889 26.167 39.394 1.00 78.69 85 LYS A O 1
ATOM 666 N N . GLU A 1 86 ? -40.592 28.267 38.673 1.00 78.00 86 GLU A N 1
ATOM 667 C CA . GLU A 1 86 ? -41.818 28.306 37.865 1.00 78.00 86 GLU A CA 1
ATOM 668 C C . GLU A 1 86 ? -41.633 27.741 36.453 1.00 78.00 86 GLU A C 1
ATOM 670 O O . GLU A 1 86 ? -42.586 27.234 35.860 1.00 78.00 86 GLU A O 1
ATOM 675 N N . ALA A 1 87 ? -40.433 27.870 35.883 1.00 76.75 87 ALA A N 1
ATOM 676 C CA . ALA A 1 87 ? -40.164 27.491 34.500 1.00 76.75 87 ALA A CA 1
ATOM 677 C C . ALA A 1 87 ? -39.709 26.031 34.343 1.00 76.75 87 ALA A C 1
ATOM 679 O O . ALA A 1 87 ? -39.886 25.463 33.264 1.00 76.75 87 ALA A O 1
ATOM 680 N N . LEU A 1 88 ? -39.134 25.426 35.389 1.00 83.19 88 LEU A N 1
ATOM 681 C CA . LEU A 1 88 ? -38.544 24.087 35.344 1.00 83.19 88 LEU A CA 1
ATOM 682 C C . LEU A 1 88 ? -39.428 23.023 36.000 1.00 83.19 88 LEU A C 1
ATOM 684 O O . LEU A 1 88 ? -40.089 23.271 37.009 1.00 83.19 88 LEU A O 1
ATOM 688 N N . SER A 1 89 ? -39.359 21.805 35.465 1.00 83.00 89 SER A N 1
ATOM 689 C CA . SER A 1 89 ? -39.936 20.606 36.084 1.00 83.00 89 SER A CA 1
ATOM 690 C C . SER A 1 89 ? -39.321 20.307 37.466 1.00 83.00 89 SER A C 1
ATOM 692 O O . SER A 1 89 ? -38.175 20.691 37.726 1.00 83.00 89 SER A O 1
ATOM 694 N N . PRO A 1 90 ? -40.034 19.605 38.368 1.00 78.62 90 PRO A N 1
ATOM 695 C CA . PRO A 1 90 ? -39.493 19.198 39.669 1.00 78.62 90 PRO A CA 1
ATOM 696 C C . PRO A 1 90 ? -38.181 18.401 39.565 1.00 78.62 90 PRO A C 1
ATOM 698 O O . PRO A 1 90 ? -37.277 18.563 40.389 1.00 78.62 90 PRO A O 1
ATOM 701 N N . GLU A 1 91 ? -38.043 17.579 38.524 1.00 80.19 91 GLU A N 1
ATOM 702 C CA . GLU A 1 91 ? -36.848 16.787 38.231 1.00 80.19 91 GLU A CA 1
ATOM 703 C C . GLU A 1 91 ? -35.660 17.691 37.883 1.00 80.19 91 GLU A C 1
ATOM 705 O O . GLU A 1 91 ? -34.574 17.544 38.451 1.00 80.19 91 GLU A O 1
ATOM 710 N N . ALA A 1 92 ? -35.883 18.686 37.021 1.00 81.25 92 ALA A N 1
ATOM 711 C CA . ALA A 1 92 ? -34.881 19.686 36.667 1.00 81.25 92 ALA A CA 1
ATOM 712 C C . ALA A 1 92 ? -34.448 20.512 37.886 1.00 81.25 92 ALA A C 1
ATOM 714 O O . ALA A 1 92 ? -33.252 20.705 38.112 1.00 81.25 92 ALA A O 1
ATOM 715 N N . GLN A 1 93 ? -35.399 20.948 38.717 1.00 81.12 93 GLN A N 1
ATOM 716 C CA . GLN A 1 93 ? -35.105 21.685 39.951 1.00 81.12 93 GLN A CA 1
ATOM 717 C C . GLN A 1 93 ? -34.193 20.874 40.883 1.00 81.12 93 GLN A C 1
ATOM 719 O O . GLN A 1 93 ? -33.180 21.383 41.374 1.00 81.12 93 GLN A O 1
ATOM 724 N N . ASN A 1 94 ? -34.503 19.590 41.078 1.00 80.56 94 ASN A N 1
ATOM 725 C CA . ASN A 1 94 ? -33.671 18.684 41.866 1.00 80.56 94 ASN A CA 1
ATOM 726 C C . ASN A 1 94 ? -32.282 18.475 41.247 1.00 80.56 94 ASN A C 1
ATOM 728 O O . ASN A 1 94 ? -31.296 18.425 41.988 1.00 80.56 94 ASN A O 1
ATOM 732 N N . ALA A 1 95 ? -32.169 18.402 39.920 1.00 82.81 95 ALA A N 1
ATOM 733 C CA . ALA A 1 95 ? -30.887 18.274 39.232 1.00 82.81 95 ALA A CA 1
ATOM 734 C C . ALA A 1 95 ? -29.993 19.516 39.421 1.00 82.81 95 ALA A C 1
ATOM 736 O O . ALA A 1 95 ? -28.827 19.374 39.805 1.00 82.81 95 ALA A O 1
ATOM 737 N N . PHE A 1 96 ? -30.540 20.729 39.266 1.00 81.38 96 PHE A N 1
ATOM 738 C CA . PHE A 1 96 ? -29.815 21.983 39.528 1.00 81.38 96 PHE A CA 1
ATOM 739 C C . PHE A 1 96 ? -29.363 22.092 40.993 1.00 81.38 96 PHE A C 1
ATOM 741 O O . PHE A 1 96 ? -28.204 22.413 41.269 1.00 81.38 96 PHE A O 1
ATOM 748 N N . LEU A 1 97 ? -30.240 21.765 41.950 1.00 81.69 97 LEU A N 1
ATOM 749 C CA . LEU A 1 97 ? -29.899 21.778 43.377 1.00 81.69 97 LEU A CA 1
ATOM 750 C C . LEU A 1 97 ? -28.861 20.710 43.743 1.00 81.69 97 LEU A C 1
ATOM 752 O O . LEU A 1 97 ? -27.980 20.963 44.567 1.00 81.69 97 LEU A O 1
ATOM 756 N N . SER A 1 98 ? -28.934 19.523 43.141 1.00 81.19 98 SER A N 1
ATOM 757 C CA . SER A 1 98 ? -27.957 18.451 43.372 1.00 81.19 98 SER A CA 1
ATOM 758 C C . SER A 1 98 ? -26.581 18.844 42.844 1.00 81.19 98 SER A C 1
ATOM 760 O O . SER A 1 98 ? -25.584 18.675 43.548 1.00 81.19 98 SER A O 1
ATOM 762 N N . ARG A 1 99 ? -26.517 19.472 41.663 1.00 78.31 99 ARG A N 1
ATOM 763 C CA . ARG A 1 99 ? -25.273 20.038 41.126 1.00 78.31 99 ARG A CA 1
ATOM 764 C C . ARG A 1 99 ? -24.714 21.167 41.994 1.00 78.31 99 ARG A C 1
ATOM 766 O O . ARG A 1 99 ? -23.517 21.169 42.287 1.00 78.31 99 ARG A O 1
ATOM 773 N N . ALA A 1 100 ? -25.567 22.052 42.511 1.00 77.06 100 ALA A N 1
ATOM 774 C CA . ALA A 1 100 ? -25.168 23.077 43.478 1.00 77.06 100 ALA A CA 1
ATOM 775 C C . ALA A 1 100 ? -24.581 22.496 44.776 1.00 77.06 100 ALA A C 1
ATOM 777 O O . ALA A 1 100 ? -23.587 23.016 45.290 1.00 77.06 100 ALA A O 1
ATOM 778 N N . LYS A 1 101 ? -25.149 21.400 45.293 1.00 75.25 101 LYS A N 1
ATOM 779 C CA . LYS A 1 101 ? -24.646 20.707 46.492 1.00 75.25 101 LYS A CA 1
ATOM 780 C C . LYS A 1 101 ? -23.317 19.991 46.238 1.00 75.25 101 LYS A C 1
ATOM 782 O O . LYS A 1 101 ? -22.420 20.092 47.071 1.00 75.25 101 LYS A O 1
ATOM 787 N N . MET A 1 102 ? -23.156 19.336 45.086 1.00 67.94 102 MET A N 1
ATOM 788 C CA . MET A 1 102 ? -21.899 18.671 44.705 1.00 67.94 102 MET A CA 1
ATOM 789 C C . MET A 1 102 ? -20.727 19.652 44.609 1.00 67.94 102 MET A C 1
ATOM 791 O O . MET A 1 102 ? -19.617 19.327 45.021 1.00 67.94 102 MET A O 1
ATOM 795 N N . SER A 1 103 ? -20.975 20.891 44.177 1.00 58.19 103 SER A N 1
ATOM 796 C CA . SER A 1 103 ? -19.943 21.931 44.144 1.00 58.19 103 SER A CA 1
ATOM 797 C C . SER A 1 103 ? -19.408 22.347 45.526 1.00 58.19 103 SER A C 1
ATOM 799 O O . SER A 1 103 ? -18.380 23.022 45.586 1.00 58.19 103 SER A O 1
ATOM 801 N N . ARG A 1 104 ? -20.076 21.991 46.635 1.00 53.59 104 ARG A N 1
ATOM 802 C CA . ARG A 1 104 ? -19.565 22.224 48.001 1.00 53.59 104 ARG A CA 1
ATOM 803 C C . ARG A 1 104 ? -18.626 21.113 48.495 1.00 53.59 104 ARG A C 1
ATOM 805 O O . ARG A 1 104 ? -17.981 21.294 49.523 1.00 53.59 104 ARG A O 1
ATOM 812 N N . GLY A 1 105 ? -18.524 19.991 47.784 1.00 49.09 105 GLY A N 1
ATOM 813 C CA . GLY A 1 105 ? -17.804 18.789 48.213 1.00 49.09 105 GLY A CA 1
ATOM 814 C C . GLY A 1 105 ? -16.353 18.699 47.738 1.00 49.09 105 GLY A C 1
ATOM 815 O O . GLY A 1 105 ? -15.952 17.651 47.253 1.00 49.09 105 GLY A O 1
ATOM 816 N N . ALA A 1 106 ? -15.571 19.774 47.851 1.00 38.31 106 ALA A N 1
ATOM 817 C CA . ALA A 1 106 ? -14.125 19.743 47.605 1.00 38.31 106 ALA A CA 1
ATOM 818 C C . ALA A 1 106 ? -13.381 20.658 48.590 1.00 38.31 106 ALA A C 1
ATOM 820 O O . ALA A 1 106 ? -12.648 21.563 48.205 1.00 38.31 106 ALA A O 1
ATOM 821 N N . VAL A 1 107 ? -13.598 20.442 49.889 1.00 33.00 107 VAL A N 1
ATOM 822 C CA . VAL A 1 107 ? -12.666 20.883 50.931 1.00 33.00 107 VAL A CA 1
ATOM 823 C C . VAL A 1 107 ? -12.575 19.759 51.950 1.00 33.00 107 VAL A C 1
ATOM 825 O O . VAL A 1 107 ? -13.479 19.567 52.762 1.00 33.00 107 VAL A O 1
ATOM 828 N N . SER A 1 108 ? -11.481 19.005 51.887 1.00 38.62 108 SER A N 1
ATOM 829 C CA . SER A 1 108 ? -11.051 18.112 52.953 1.00 38.62 108 SER A CA 1
ATOM 830 C C . SER A 1 108 ? -11.048 18.882 54.270 1.00 38.62 108 SER A C 1
ATOM 832 O O . SER A 1 108 ? -10.232 19.776 54.486 1.00 38.62 108 SER A O 1
ATOM 834 N N . ARG A 1 109 ? -11.971 18.536 55.162 1.00 30.80 109 ARG A N 1
ATOM 835 C CA . ARG A 1 109 ? -11.867 18.851 56.581 1.00 30.80 109 ARG A CA 1
ATOM 836 C C . ARG A 1 109 ? -12.047 17.555 57.345 1.00 30.80 109 ARG A C 1
ATOM 838 O O . ARG A 1 109 ? -13.161 17.100 57.574 1.00 30.80 109 ARG A O 1
ATOM 845 N N . ALA A 1 110 ? -10.909 16.984 57.730 1.00 40.38 110 ALA A N 1
ATOM 846 C CA . ALA A 1 110 ? -10.831 16.187 58.937 1.00 40.38 110 ALA A CA 1
ATOM 847 C C . ALA A 1 110 ? -11.444 17.025 60.069 1.00 40.38 110 ALA A C 1
ATOM 849 O O . ALA A 1 110 ? -10.949 18.110 60.379 1.00 40.38 110 ALA A O 1
ATOM 850 N N . ALA A 1 111 ? -12.563 16.565 60.619 1.00 30.77 111 ALA A N 1
ATOM 851 C CA . ALA A 1 111 ? -13.172 17.158 61.795 1.00 30.77 111 ALA A CA 1
ATOM 852 C C . ALA A 1 111 ? -12.876 16.247 62.986 1.00 30.77 111 ALA A C 1
ATOM 854 O O . ALA A 1 111 ? -13.339 15.110 63.060 1.00 30.77 111 ALA A O 1
ATOM 855 N N . SER A 1 112 ? -12.069 16.763 63.906 1.00 34.25 112 SER A N 1
ATOM 856 C CA . SER A 1 112 ? -11.895 16.234 65.249 1.00 34.25 112 SER A CA 1
ATOM 857 C C . SER A 1 112 ? -13.163 16.440 66.090 1.00 34.25 112 SER A C 1
ATOM 859 O O . SER A 1 112 ? -13.687 17.548 66.147 1.00 34.25 112 SER A O 1
ATOM 861 N N . SER A 1 113 ? -13.562 15.364 66.782 1.00 32.81 113 SER A N 1
ATOM 862 C CA . SER A 1 113 ? -14.143 15.295 68.139 1.00 32.81 113 SER A CA 1
ATOM 863 C C . SER A 1 113 ? -15.424 16.092 68.474 1.00 32.81 113 SER A C 1
ATOM 865 O O . SER A 1 113 ? -15.363 17.304 68.625 1.00 32.81 113 SER A O 1
ATOM 867 N N . GLN A 1 114 ? -16.551 15.410 68.749 1.00 35.88 114 GLN A N 1
ATOM 868 C CA . GLN A 1 114 ? -17.015 15.020 70.107 1.00 35.88 114 GLN A CA 1
ATOM 869 C C . GLN A 1 114 ? -18.504 14.579 70.136 1.00 35.88 114 GLN A C 1
ATOM 871 O O . GLN A 1 114 ? -19.405 15.341 69.818 1.00 35.88 114 GLN A O 1
ATOM 876 N N . SER A 1 115 ? -18.713 13.331 70.583 1.00 31.86 115 SER A N 1
ATOM 877 C CA . SER A 1 115 ? -19.807 12.788 71.420 1.00 31.86 115 SER A CA 1
ATOM 878 C C . SER A 1 115 ? -21.283 13.188 71.198 1.00 31.86 115 SER A C 1
ATOM 880 O O . SER A 1 115 ? -21.685 14.289 71.561 1.00 31.86 115 SER A O 1
ATOM 882 N N . ARG A 1 116 ? -22.128 12.181 70.890 1.00 32.22 116 ARG A N 1
ATOM 883 C CA . ARG A 1 116 ? -23.099 11.526 71.818 1.00 32.22 116 ARG A CA 1
ATOM 884 C C . ARG A 1 116 ? -24.423 11.158 71.116 1.00 32.22 116 ARG A C 1
ATOM 886 O O . ARG A 1 116 ? -25.274 12.014 70.942 1.00 32.22 116 ARG A O 1
ATOM 893 N N . ALA A 1 117 ? -24.613 9.875 70.802 1.00 32.03 117 ALA A N 1
ATOM 894 C CA . ALA A 1 117 ? -25.877 9.127 70.914 1.00 32.03 117 ALA A CA 1
ATOM 895 C C . ALA A 1 117 ? -25.648 7.707 70.378 1.00 32.03 117 ALA A C 1
ATOM 897 O O . ALA A 1 117 ? -25.173 7.527 69.261 1.00 32.03 117 ALA A O 1
ATOM 898 N N . ALA A 1 118 ? -25.941 6.706 71.204 1.00 37.94 118 ALA A N 1
ATOM 899 C CA . ALA A 1 118 ? -25.815 5.303 70.856 1.00 37.94 118 ALA A CA 1
ATOM 900 C C . ALA A 1 118 ? -26.888 4.912 69.832 1.00 37.94 118 ALA A C 1
ATOM 902 O O . ALA A 1 118 ? -28.053 4.768 70.185 1.00 37.94 118 ALA A O 1
ATOM 903 N N . TYR A 1 119 ? -26.473 4.704 68.587 1.00 36.88 119 TYR A N 1
ATOM 904 C CA . TYR A 1 119 ? -27.160 3.827 67.648 1.00 36.88 119 TYR A CA 1
ATOM 905 C C . TYR A 1 119 ? -26.091 2.938 67.024 1.00 36.88 119 TYR A C 1
ATOM 907 O O . TYR A 1 119 ? -25.064 3.432 66.557 1.00 36.88 119 TYR A O 1
ATOM 915 N N . ALA A 1 120 ? -26.292 1.623 67.099 1.00 38.38 120 ALA A N 1
ATOM 916 C CA . ALA A 1 120 ? -25.454 0.667 66.392 1.00 38.38 120 ALA A CA 1
ATOM 917 C C . ALA A 1 120 ? -25.468 1.047 64.902 1.00 38.38 120 ALA A C 1
ATOM 919 O O . ALA A 1 120 ? -26.563 1.188 64.350 1.00 38.38 120 ALA A O 1
ATOM 920 N N . PRO A 1 121 ? -24.311 1.273 64.253 1.00 39.19 121 PRO A N 1
ATOM 921 C CA . PRO A 1 121 ? -24.316 1.574 62.837 1.00 39.19 121 PRO A CA 1
ATOM 922 C C . PRO A 1 121 ? -24.793 0.311 62.127 1.00 39.19 121 PRO A C 1
ATOM 924 O O . PRO A 1 121 ? -24.187 -0.754 62.254 1.00 39.19 121 PRO A O 1
ATOM 927 N N . SER A 1 122 ? -25.911 0.425 61.413 1.00 43.47 122 SER A N 1
ATOM 928 C CA . SER A 1 122 ? -26.223 -0.496 60.333 1.00 43.47 122 SER A CA 1
ATOM 929 C C . SER A 1 122 ? -24.977 -0.572 59.464 1.00 43.47 122 SER A C 1
ATOM 931 O O . SER A 1 122 ? -24.494 0.457 58.986 1.00 43.47 122 SER A O 1
ATOM 933 N N . ILE A 1 123 ? -24.420 -1.771 59.312 1.00 50.47 123 ILE A N 1
ATOM 934 C CA . ILE A 1 123 ? -23.422 -2.039 58.283 1.00 50.47 123 ILE A CA 1
ATOM 935 C C . ILE A 1 123 ? -24.192 -1.926 56.964 1.00 50.47 123 ILE A C 1
ATOM 937 O O . ILE A 1 123 ? -24.648 -2.914 56.402 1.00 50.47 123 ILE A O 1
ATOM 941 N N . GLU A 1 124 ? -24.432 -0.696 56.515 1.00 55.72 124 GLU A N 1
ATOM 942 C CA . GLU A 1 124 ? -24.532 -0.443 55.093 1.00 55.72 124 GLU A CA 1
ATOM 943 C C . GLU A 1 124 ? -23.122 -0.734 54.601 1.00 55.72 124 GLU A C 1
ATOM 945 O O . GLU A 1 124 ? -22.197 0.038 54.859 1.00 55.72 124 GLU A O 1
ATOM 950 N N . GLU A 1 125 ? -22.922 -1.918 54.018 1.00 57.28 125 GLU A N 1
ATOM 951 C CA . GLU A 1 125 ? -21.749 -2.159 53.191 1.00 57.28 125 GLU A CA 1
ATOM 952 C C . GLU A 1 125 ? -21.686 -0.985 52.225 1.00 57.28 125 GLU A C 1
ATOM 954 O O . GLU A 1 125 ? -22.531 -0.859 51.339 1.00 57.28 125 GLU A O 1
ATOM 959 N N . THR A 1 126 ? -20.755 -0.063 52.487 1.00 53.81 126 THR A N 1
ATOM 960 C CA . THR A 1 126 ? -20.501 1.098 51.648 1.00 53.81 126 THR A CA 1
ATOM 961 C C . THR A 1 126 ? -20.357 0.565 50.241 1.00 53.81 126 THR A C 1
ATOM 963 O O . THR A 1 126 ? -19.348 -0.068 49.932 1.00 53.81 126 THR A O 1
ATOM 966 N N . TYR A 1 127 ? -21.389 0.760 49.420 1.00 64.69 127 TYR A N 1
ATOM 967 C CA . TYR A 1 127 ? -21.378 0.342 48.033 1.00 64.69 127 TYR A CA 1
ATOM 968 C C . TYR A 1 127 ? -20.165 1.006 47.390 1.00 64.69 127 TYR A C 1
ATOM 970 O O . TYR A 1 127 ? -20.141 2.221 47.186 1.00 64.69 127 TYR A O 1
ATOM 978 N N . VAL A 1 128 ? -19.120 0.214 47.153 1.00 72.19 128 VAL A N 1
ATOM 979 C CA . VAL A 1 128 ? -17.972 0.629 46.361 1.00 72.19 128 VAL A CA 1
ATOM 980 C C . VAL A 1 128 ? -18.446 0.484 44.924 1.00 72.19 128 VAL A C 1
ATOM 982 O O . VAL A 1 128 ? -18.681 -0.648 44.494 1.00 72.19 128 VAL A O 1
ATOM 985 N N . PRO A 1 129 ? -18.650 1.591 44.186 1.00 69.38 129 PRO A N 1
ATOM 986 C CA . PRO A 1 129 ? -19.020 1.483 42.789 1.00 69.38 129 PRO A CA 1
ATOM 987 C C . PRO A 1 129 ? -17.954 0.651 42.086 1.00 69.38 129 PRO A C 1
ATOM 989 O O . PRO A 1 129 ? -16.758 0.877 42.304 1.00 69.38 129 PRO A O 1
ATOM 992 N N . GLU A 1 130 ? -18.377 -0.301 41.252 1.00 71.44 130 GLU A N 1
ATOM 993 C CA . GLU A 1 130 ? -17.433 -1.002 40.391 1.00 71.44 130 GLU A CA 1
ATOM 994 C C . GLU A 1 130 ? -16.573 0.034 39.651 1.00 71.44 130 GLU A C 1
ATOM 996 O O . GLU A 1 130 ? -17.101 1.065 39.210 1.00 71.44 130 GLU A O 1
ATOM 1001 N N . PRO A 1 131 ? -15.253 -0.200 39.525 1.00 69.88 131 PRO A N 1
ATOM 1002 C CA . PRO A 1 131 ? -14.382 0.689 38.781 1.00 69.88 131 PRO A CA 1
ATOM 1003 C C . PRO A 1 131 ? -14.998 0.967 37.416 1.00 69.88 131 PRO A C 1
ATOM 1005 O O . PRO A 1 131 ? -15.394 0.035 36.713 1.00 69.88 131 PRO A O 1
ATOM 1008 N N . ILE A 1 132 ? -15.088 2.249 37.063 1.00 63.69 132 ILE A N 1
ATOM 1009 C CA . ILE A 1 132 ? -15.605 2.696 35.774 1.00 63.69 132 ILE A CA 1
ATOM 1010 C C . ILE A 1 132 ? -14.789 1.960 34.710 1.00 63.69 132 ILE A C 1
ATOM 1012 O O . ILE A 1 132 ? -13.601 2.240 34.536 1.00 63.69 132 ILE A O 1
ATOM 1016 N N . LYS A 1 133 ? -15.392 0.968 34.046 1.00 63.12 133 LYS A N 1
ATOM 1017 C CA . LYS A 1 133 ? -14.743 0.305 32.918 1.00 63.12 133 LYS A CA 1
ATOM 1018 C C . LYS A 1 133 ? -14.648 1.374 31.835 1.00 63.12 133 LYS A C 1
ATOM 1020 O O . LYS A 1 133 ? -15.699 1.883 31.441 1.00 63.12 133 LYS A O 1
ATOM 1025 N N . PRO A 1 134 ? -13.438 1.776 31.406 1.00 62.03 134 PRO A N 1
ATOM 1026 C CA . PRO A 1 134 ? -13.322 2.721 30.313 1.00 62.03 134 PRO A CA 1
ATOM 1027 C C . PRO A 1 134 ? -14.090 2.148 29.128 1.00 62.03 134 PRO A C 1
ATOM 1029 O O . PRO A 1 134 ? -13.957 0.961 28.811 1.00 62.03 134 PRO A O 1
ATOM 1032 N N . ASP A 1 135 ? -14.936 2.981 28.531 1.00 59.88 135 ASP A N 1
ATOM 1033 C CA . ASP A 1 135 ? -15.641 2.618 27.317 1.00 59.88 135 ASP A CA 1
ATOM 1034 C C . ASP A 1 135 ? -14.584 2.339 26.244 1.00 59.88 135 ASP A C 1
ATOM 1036 O O . ASP A 1 135 ? -13.868 3.229 25.789 1.00 59.88 135 ASP A O 1
ATOM 1040 N N . THR A 1 136 ? -14.397 1.058 25.938 1.00 56.44 136 THR A N 1
ATOM 1041 C CA . THR A 1 136 ? -13.418 0.590 24.951 1.00 56.44 136 THR A CA 1
ATOM 1042 C C . THR A 1 136 ? -14.048 0.469 23.568 1.00 56.44 136 THR A C 1
ATOM 1044 O O . THR A 1 136 ? -13.379 -0.007 22.653 1.00 56.44 136 THR A O 1
ATOM 1047 N N . SER A 1 137 ? -15.302 0.910 23.391 1.00 61.94 137 SER A N 1
ATOM 1048 C CA . SER A 1 137 ? -15.977 0.890 22.090 1.00 61.94 137 SER A CA 1
ATOM 1049 C C . SER A 1 137 ? -15.251 1.729 21.032 1.00 61.94 137 SER A C 1
ATOM 1051 O O . SER A 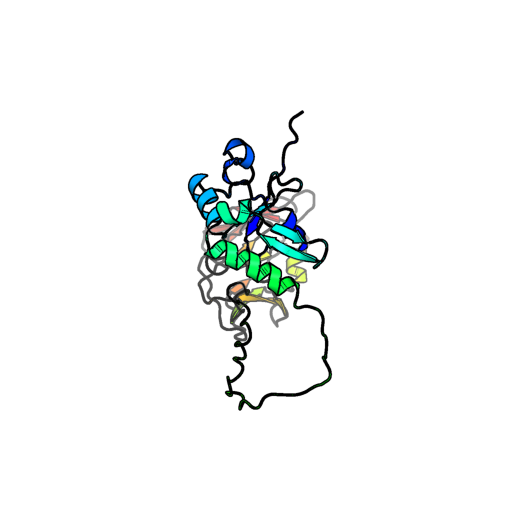1 137 ? -15.223 1.327 19.871 1.00 61.94 137 SER A O 1
ATOM 1053 N N . ASP A 1 138 ? -14.574 2.804 21.447 1.00 63.31 138 ASP A N 1
ATOM 1054 C CA . ASP A 1 138 ? -13.765 3.671 20.578 1.00 63.31 138 ASP A CA 1
ATOM 1055 C C . ASP A 1 138 ? -12.283 3.254 20.482 1.00 63.31 138 ASP A C 1
ATOM 1057 O O . ASP A 1 138 ? -11.487 3.903 19.795 1.00 63.31 138 ASP A O 1
ATOM 1061 N N . ALA A 1 139 ? -11.863 2.182 21.165 1.00 69.38 139 ALA A N 1
ATOM 1062 C CA . ALA A 1 139 ? -10.483 1.718 21.071 1.00 69.38 139 ALA A CA 1
ATOM 1063 C C . ALA A 1 139 ? -10.217 1.137 19.667 1.00 69.38 139 ALA A C 1
ATOM 1065 O O . ALA A 1 139 ? -11.009 0.318 19.189 1.00 69.38 139 ALA A O 1
ATOM 1066 N N . PRO A 1 140 ? -9.092 1.490 19.007 1.00 75.56 140 PRO A N 1
ATOM 1067 C CA . PRO A 1 140 ? -8.738 0.896 17.727 1.00 75.56 140 PRO A CA 1
ATOM 1068 C C . PRO A 1 140 ? -8.727 -0.632 17.844 1.00 75.56 140 PRO A C 1
ATOM 1070 O O . PRO A 1 140 ? -8.167 -1.167 18.811 1.00 75.56 140 PRO A O 1
ATOM 1073 N N . PRO A 1 141 ? -9.332 -1.353 16.886 1.00 84.19 141 PRO A N 1
ATOM 1074 C CA . PRO A 1 141 ? -9.420 -2.796 16.971 1.00 84.19 141 PRO A CA 1
ATOM 1075 C C . PRO A 1 141 ? -8.009 -3.390 17.004 1.00 84.19 141 PRO A C 1
ATOM 1077 O O . PRO A 1 141 ? -7.115 -2.998 16.252 1.00 84.19 141 PRO A O 1
ATOM 1080 N N . LYS A 1 142 ? -7.792 -4.324 17.933 1.00 88.31 142 LYS A N 1
ATOM 1081 C CA . LYS A 1 142 ? -6.477 -4.932 18.144 1.00 88.31 142 LYS A CA 1
ATOM 1082 C C . LYS A 1 142 ? -6.041 -5.687 16.887 1.00 88.31 142 LYS A C 1
ATOM 1084 O O . LYS A 1 142 ? -6.782 -6.536 16.396 1.00 88.31 142 LYS A O 1
ATOM 1089 N N . LEU A 1 143 ? -4.815 -5.427 16.435 1.00 91.88 143 LEU A N 1
ATOM 1090 C CA . LEU A 1 143 ? -4.173 -6.149 15.337 1.00 91.88 143 LEU A CA 1
ATOM 1091 C C . LEU A 1 143 ? -3.985 -7.622 15.728 1.00 91.88 143 LEU A C 1
ATOM 1093 O O . LEU A 1 143 ? -3.443 -7.924 16.795 1.00 91.88 143 LEU A O 1
ATOM 1097 N N . LYS A 1 144 ? -4.474 -8.531 14.886 1.00 94.38 144 LYS A N 1
ATOM 1098 C CA . LYS A 1 144 ? -4.494 -9.987 15.130 1.00 94.38 144 LYS A CA 1
ATOM 1099 C C . LYS A 1 144 ? -3.976 -10.790 13.945 1.00 94.38 144 LYS A C 1
ATOM 1101 O O . LYS A 1 144 ? -3.611 -11.954 14.115 1.00 94.38 144 LYS A O 1
ATOM 1106 N N . TYR A 1 145 ? -3.933 -10.169 12.774 1.00 94.81 145 TYR A N 1
ATOM 1107 C CA . TYR A 1 145 ? -3.560 -10.803 11.527 1.00 94.81 145 TYR A CA 1
ATOM 1108 C C . TYR A 1 145 ? -2.447 -10.017 10.834 1.00 94.81 145 TYR A C 1
ATOM 1110 O O . TYR A 1 145 ? -2.165 -8.861 11.159 1.00 94.81 145 TYR A O 1
ATOM 1118 N N . GLU A 1 146 ? -1.801 -10.669 9.886 1.00 95.06 146 GLU A N 1
ATOM 1119 C CA . GLU A 1 146 ? -0.736 -10.147 9.060 1.00 95.06 146 GLU A CA 1
ATOM 1120 C C . GLU A 1 146 ? -0.921 -10.597 7.611 1.00 95.06 146 GLU A C 1
ATOM 1122 O O . GLU A 1 146 ? -1.516 -11.637 7.312 1.00 95.06 146 GLU A O 1
ATOM 1127 N N . TYR A 1 147 ? -0.386 -9.804 6.701 1.00 95.50 147 TYR A N 1
ATOM 1128 C CA . TYR A 1 147 ? -0.233 -10.157 5.305 1.00 95.50 147 TYR A CA 1
ATOM 1129 C C . TYR A 1 147 ? 1.199 -9.867 4.885 1.00 95.50 147 TYR A C 1
ATOM 1131 O O . TYR A 1 147 ? 1.692 -8.756 5.102 1.00 95.50 147 TYR A O 1
ATOM 1139 N N . CYS A 1 148 ? 1.839 -10.875 4.294 1.00 95.94 148 CYS A N 1
ATOM 1140 C CA . CYS A 1 148 ? 3.234 -10.832 3.899 1.00 95.94 148 CYS A CA 1
ATOM 1141 C C . CYS A 1 148 ? 3.372 -11.076 2.395 1.00 95.94 148 CYS A C 1
ATOM 1143 O O . CYS A 1 148 ? 2.844 -12.054 1.859 1.00 95.94 148 CYS A O 1
ATOM 1145 N N . PHE A 1 149 ? 4.141 -10.217 1.738 1.00 96.44 149 PHE A N 1
ATOM 1146 C CA . PHE A 1 149 ? 4.630 -10.430 0.378 1.00 96.44 149 PHE A CA 1
ATOM 1147 C C . PHE A 1 149 ? 6.130 -10.137 0.334 1.00 96.44 149 PHE A C 1
ATOM 1149 O O . PHE A 1 149 ? 6.681 -9.542 1.262 1.00 96.44 149 PHE A O 1
ATOM 1156 N N . GLU A 1 150 ? 6.796 -10.546 -0.736 1.00 96.94 150 GLU A N 1
ATOM 1157 C CA . GLU A 1 150 ? 8.231 -10.338 -0.900 1.00 96.94 150 GLU A CA 1
ATOM 1158 C C . GLU A 1 150 ? 8.543 -9.596 -2.196 1.00 96.94 150 GLU A C 1
ATOM 1160 O O . GLU A 1 150 ? 7.849 -9.735 -3.204 1.00 96.94 150 GLU A O 1
ATOM 1165 N N . VAL A 1 151 ? 9.597 -8.788 -2.173 1.00 97.00 151 VAL A N 1
ATOM 1166 C CA . VAL A 1 151 ? 10.166 -8.167 -3.369 1.00 97.00 151 VAL A CA 1
ATOM 1167 C C . VAL A 1 151 ? 11.609 -8.617 -3.490 1.00 97.00 151 VAL A C 1
ATOM 1169 O O . VAL A 1 151 ? 12.368 -8.466 -2.536 1.00 97.00 151 VAL A O 1
ATOM 1172 N N . ALA A 1 152 ? 12.000 -9.109 -4.665 1.00 96.31 152 ALA A N 1
ATOM 1173 C CA . ALA A 1 152 ? 13.329 -9.652 -4.948 1.00 96.31 152 ALA A CA 1
ATOM 1174 C C . ALA A 1 152 ? 14.421 -8.565 -5.102 1.00 96.31 152 ALA A C 1
ATOM 1176 O O . ALA A 1 152 ? 15.207 -8.564 -6.048 1.00 96.31 152 ALA A O 1
ATOM 1177 N N . CYS A 1 153 ? 14.429 -7.574 -4.209 1.00 94.75 153 CYS A N 1
ATOM 1178 C CA . CYS A 1 153 ? 15.485 -6.579 -4.043 1.00 94.75 153 CYS A CA 1
ATOM 1179 C C . CYS A 1 153 ? 15.429 -5.974 -2.629 1.00 94.75 153 CYS A C 1
ATOM 1181 O O . CYS A 1 153 ? 14.521 -6.256 -1.845 1.00 94.75 153 CYS A O 1
ATOM 1183 N N . SER A 1 154 ? 16.379 -5.098 -2.296 1.00 94.56 154 SER A N 1
ATOM 1184 C CA . SER A 1 154 ? 16.296 -4.307 -1.064 1.00 94.56 154 SER A CA 1
ATOM 1185 C C . SER A 1 154 ? 15.186 -3.245 -1.157 1.00 94.56 154 SER A C 1
ATOM 1187 O O . SER A 1 154 ? 14.915 -2.710 -2.238 1.00 94.56 154 SER A O 1
ATOM 1189 N N . ASP A 1 155 ? 14.576 -2.885 -0.024 1.00 93.94 155 ASP A N 1
ATOM 1190 C CA . ASP A 1 155 ? 13.610 -1.772 0.050 1.00 93.94 155 ASP A CA 1
ATOM 1191 C C . ASP A 1 155 ? 14.213 -0.440 -0.436 1.00 93.94 155 ASP A C 1
ATOM 1193 O O . ASP A 1 155 ? 13.533 0.370 -1.068 1.00 93.94 155 ASP A O 1
ATOM 1197 N N . GLU A 1 156 ? 15.514 -0.233 -0.218 1.00 92.69 156 GLU A N 1
ATOM 1198 C CA . GLU A 1 156 ? 16.235 0.938 -0.713 1.00 92.69 156 GLU A CA 1
ATOM 1199 C C . GLU A 1 156 ? 16.302 0.968 -2.248 1.00 92.69 156 GLU A C 1
ATOM 1201 O O . GLU A 1 156 ? 15.981 1.994 -2.856 1.00 92.69 156 GLU A O 1
ATOM 1206 N N . THR A 1 157 ? 16.671 -0.148 -2.885 1.00 91.31 157 THR A N 1
ATOM 1207 C CA . THR A 1 157 ? 16.723 -0.266 -4.350 1.00 91.31 157 THR A CA 1
ATOM 1208 C C . THR A 1 157 ? 15.337 -0.104 -4.964 1.00 91.31 157 THR A C 1
ATOM 1210 O O . THR A 1 157 ? 15.194 0.616 -5.954 1.00 91.31 157 THR A O 1
ATOM 1213 N N . LEU A 1 158 ? 14.300 -0.693 -4.356 1.00 90.69 158 LEU A N 1
ATOM 1214 C CA . LEU A 1 158 ? 12.922 -0.544 -4.826 1.00 90.69 158 LEU A CA 1
ATOM 1215 C C . LEU A 1 158 ? 12.513 0.936 -4.875 1.00 90.69 158 LEU A C 1
ATOM 1217 O O . LEU A 1 158 ? 12.019 1.418 -5.897 1.00 90.69 158 LEU A O 1
ATOM 1221 N N . ARG A 1 159 ? 12.773 1.680 -3.794 1.00 88.38 159 ARG A N 1
ATOM 1222 C CA . ARG A 1 159 ? 12.412 3.102 -3.689 1.00 88.38 159 ARG A CA 1
ATOM 1223 C C . ARG A 1 159 ? 13.230 3.996 -4.615 1.00 88.38 159 ARG A C 1
ATOM 1225 O O . ARG A 1 159 ? 12.665 4.911 -5.205 1.00 88.38 159 ARG A O 1
ATOM 1232 N N . LYS A 1 160 ? 14.541 3.758 -4.730 1.00 85.81 160 LYS A N 1
ATOM 1233 C CA . LYS A 1 160 ? 15.444 4.611 -5.522 1.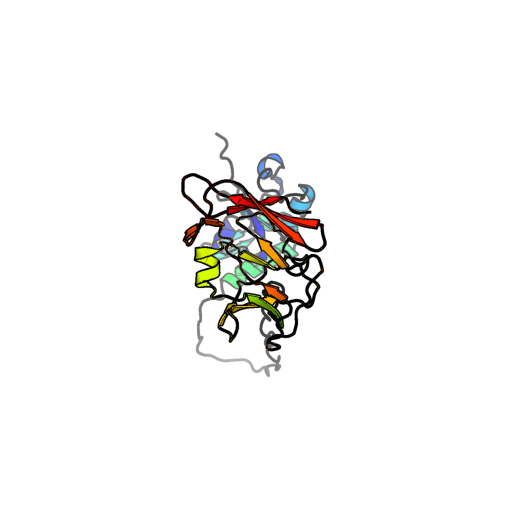00 85.81 160 LYS A CA 1
ATOM 1234 C C . LYS A 1 160 ? 15.348 4.361 -7.023 1.00 85.81 160 LYS A C 1
ATOM 1236 O O . LYS A 1 160 ? 15.443 5.312 -7.791 1.00 85.81 160 LYS A O 1
ATOM 1241 N N . SER A 1 161 ? 15.208 3.102 -7.435 1.00 82.69 161 SER A N 1
ATOM 1242 C CA . SER A 1 161 ? 15.375 2.710 -8.839 1.00 82.69 161 SER A CA 1
ATOM 1243 C C . SER A 1 161 ? 14.069 2.364 -9.545 1.00 82.69 161 SER A C 1
ATOM 1245 O O . SER A 1 161 ? 13.991 2.534 -10.756 1.00 82.69 161 SER A O 1
ATOM 1247 N N . VAL A 1 162 ? 13.054 1.884 -8.821 1.00 82.44 162 VAL A N 1
ATOM 1248 C CA . VAL A 1 162 ? 11.776 1.449 -9.418 1.00 82.44 162 VAL A CA 1
ATOM 1249 C C . VAL A 1 162 ? 10.661 2.453 -9.134 1.00 82.44 162 VAL A C 1
ATOM 1251 O O . VAL A 1 162 ? 9.825 2.701 -9.996 1.00 82.44 162 VAL A O 1
ATOM 1254 N N . GLY A 1 163 ? 10.629 3.033 -7.928 1.00 81.25 163 GLY A N 1
ATOM 1255 C CA . GLY A 1 163 ? 9.607 4.011 -7.538 1.00 81.25 163 GLY A CA 1
ATOM 1256 C C . GLY A 1 163 ? 8.198 3.420 -7.376 1.00 81.25 163 GLY A C 1
ATOM 1257 O O . GLY A 1 163 ? 7.219 4.164 -7.352 1.00 81.25 163 GLY A O 1
ATOM 1258 N N . CYS A 1 164 ? 8.089 2.092 -7.266 1.00 86.88 164 CYS A N 1
ATOM 1259 C CA . CYS A 1 164 ? 6.836 1.387 -7.005 1.00 86.88 164 CYS A CA 1
ATOM 1260 C C . CYS A 1 164 ? 6.534 1.358 -5.500 1.00 86.88 164 CYS A C 1
ATOM 1262 O O . CYS A 1 164 ? 7.422 1.138 -4.674 1.00 86.88 164 CYS A O 1
ATOM 1264 N N . ALA A 1 165 ? 5.265 1.534 -5.150 1.00 90.25 165 ALA A N 1
ATOM 1265 C CA . ALA A 1 165 ? 4.740 1.402 -3.802 1.00 90.25 165 ALA A CA 1
ATOM 1266 C C . ALA A 1 165 ? 3.638 0.342 -3.766 1.00 90.25 165 ALA A C 1
ATOM 1268 O O . ALA A 1 165 ? 2.914 0.140 -4.737 1.00 90.25 165 ALA A O 1
ATOM 1269 N N . PHE A 1 166 ? 3.479 -0.307 -2.619 1.00 93.06 166 PHE A N 1
ATOM 1270 C CA . PHE A 1 166 ? 2.416 -1.280 -2.402 1.00 93.06 166 PHE A CA 1
ATOM 1271 C C . PHE A 1 166 ? 1.409 -0.746 -1.395 1.00 93.06 166 PHE A C 1
ATOM 1273 O O . PHE A 1 166 ? 1.761 -0.052 -0.438 1.00 93.06 166 PHE A O 1
ATOM 1280 N N . GLN A 1 167 ? 0.144 -1.093 -1.588 1.00 93.06 167 GLN A N 1
ATOM 1281 C CA . GLN A 1 167 ? -0.932 -0.736 -0.684 1.00 93.06 167 GLN A CA 1
ATOM 1282 C C . GLN A 1 167 ? -1.888 -1.910 -0.527 1.00 93.06 167 GLN A C 1
ATOM 1284 O O . GLN A 1 167 ? -2.440 -2.412 -1.503 1.00 93.06 167 GLN A O 1
ATOM 1289 N N . LEU A 1 168 ? -2.155 -2.283 0.719 1.00 93.38 168 LEU A N 1
ATOM 1290 C CA . LEU A 1 168 ? -3.259 -3.174 1.029 1.00 93.38 168 LEU A CA 1
ATOM 1291 C C . LEU A 1 168 ? -4.564 -2.359 1.060 1.00 93.38 168 LEU A C 1
ATOM 1293 O O . LEU A 1 168 ? -4.637 -1.274 1.642 1.00 93.38 168 LEU A O 1
ATOM 1297 N N . GLY A 1 169 ? -5.577 -2.845 0.354 1.00 90.12 169 GLY A N 1
ATOM 1298 C CA . GLY A 1 169 ? -6.853 -2.179 0.139 1.00 90.12 169 GLY A CA 1
ATOM 1299 C C . GLY A 1 169 ? -7.687 -2.086 1.409 1.00 90.12 169 GLY A C 1
ATOM 1300 O O . GLY A 1 169 ? -7.837 -3.066 2.135 1.00 90.12 169 GLY A O 1
ATOM 1301 N N . LYS A 1 170 ? -8.265 -0.904 1.639 1.00 90.44 170 LYS A N 1
ATOM 1302 C CA . LYS A 1 170 ? -9.204 -0.648 2.736 1.00 90.44 170 LYS A CA 1
ATOM 1303 C C . LYS A 1 170 ? -10.507 -1.413 2.517 1.00 90.44 170 LYS A C 1
ATOM 1305 O O . LYS A 1 170 ? -10.953 -1.575 1.379 1.00 90.44 170 LYS A O 1
ATOM 1310 N N . THR A 1 171 ? -11.146 -1.810 3.605 1.00 88.75 171 THR A N 1
ATOM 1311 C CA . THR A 1 171 ? -12.460 -2.462 3.599 1.00 88.75 171 THR A CA 1
ATOM 1312 C C . THR A 1 171 ? -13.445 -1.642 4.434 1.00 88.75 171 THR A C 1
ATOM 1314 O O . THR A 1 171 ? -13.085 -0.626 5.031 1.00 88.75 171 THR A O 1
ATOM 1317 N N . LYS A 1 172 ? -14.709 -2.078 4.492 1.00 86.12 172 LYS A N 1
ATOM 1318 C CA . LYS A 1 172 ? -15.703 -1.464 5.385 1.00 86.12 172 LYS A CA 1
ATOM 1319 C C . LYS A 1 172 ? -15.377 -1.699 6.864 1.00 86.12 172 LYS A C 1
ATOM 1321 O O . LYS A 1 172 ? -15.700 -0.843 7.677 1.00 86.12 172 LYS A O 1
ATOM 1326 N N . GLN A 1 173 ? -14.772 -2.842 7.199 1.00 85.25 173 GLN A N 1
ATOM 1327 C CA . GLN A 1 173 ? -14.394 -3.178 8.575 1.00 85.25 173 GLN A CA 1
ATOM 1328 C C . GLN A 1 173 ? -13.062 -2.533 8.973 1.00 85.25 173 GLN A C 1
ATOM 1330 O O . GLN A 1 173 ? -12.858 -2.205 10.137 1.00 85.25 173 GLN A O 1
ATOM 1335 N N . GLU A 1 174 ? -12.175 -2.291 8.006 1.00 85.00 174 GLU A N 1
ATOM 1336 C CA . GLU A 1 174 ? -10.842 -1.753 8.241 1.00 85.00 174 GLU A CA 1
ATOM 1337 C C . GLU A 1 174 ? -10.518 -0.622 7.258 1.00 85.00 174 GLU A C 1
ATOM 1339 O O . GLU A 1 174 ? -9.946 -0.805 6.178 1.00 85.00 174 GLU A O 1
ATOM 1344 N N . ALA A 1 175 ? -10.893 0.593 7.662 1.00 80.88 175 ALA A N 1
ATOM 1345 C CA . ALA A 1 175 ? -10.668 1.810 6.885 1.00 80.88 175 ALA A CA 1
ATOM 1346 C C . ALA A 1 175 ? -9.212 2.313 6.937 1.00 80.88 175 ALA A C 1
ATOM 1348 O O . ALA A 1 175 ? -8.824 3.191 6.156 1.00 80.88 175 ALA A O 1
ATOM 1349 N N . MET A 1 176 ? -8.397 1.784 7.851 1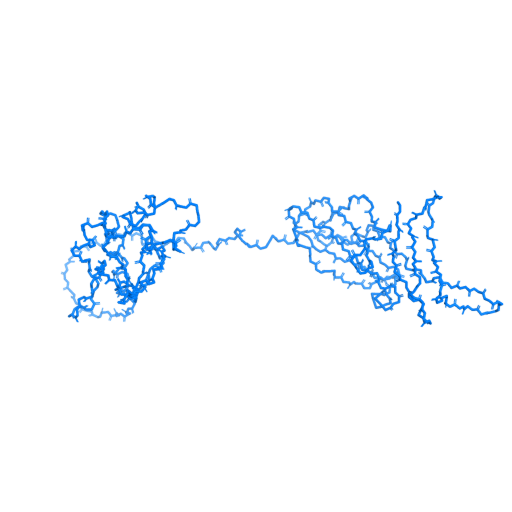.00 75.00 176 MET A N 1
ATOM 1350 C CA . MET A 1 176 ? -6.995 2.151 8.012 1.00 75.00 176 MET A CA 1
ATOM 1351 C C . MET A 1 176 ? -6.157 0.892 8.184 1.00 75.00 176 MET A C 1
ATOM 1353 O O . MET A 1 176 ? -6.393 0.112 9.097 1.00 75.00 176 MET A O 1
ATOM 1357 N N . ILE A 1 177 ? -5.173 0.720 7.306 1.00 81.06 177 ILE A N 1
ATOM 1358 C CA . ILE A 1 177 ? -4.194 -0.361 7.391 1.00 81.06 177 ILE A CA 1
ATOM 1359 C C . ILE A 1 177 ? -2.859 0.266 7.780 1.00 81.06 177 ILE A C 1
ATOM 1361 O O . ILE A 1 177 ? -2.528 1.366 7.326 1.00 81.06 177 ILE A O 1
ATOM 1365 N N . GLY A 1 178 ? -2.130 -0.412 8.666 1.00 74.38 178 GLY A N 1
ATOM 1366 C CA . GLY A 1 178 ? -0.838 0.048 9.160 1.00 74.38 178 GLY A CA 1
ATOM 1367 C C . GLY A 1 178 ? 0.213 0.203 8.057 1.00 74.38 178 GLY A C 1
ATOM 1368 O O . GLY A 1 178 ? 0.059 -0.265 6.929 1.00 74.38 178 GLY A O 1
ATOM 1369 N N . ARG A 1 179 ? 1.321 0.865 8.401 1.00 85.50 179 ARG A N 1
ATOM 1370 C CA . ARG A 1 179 ? 2.496 0.959 7.527 1.00 85.50 179 ARG A CA 1
ATOM 1371 C C . ARG A 1 179 ? 3.146 -0.420 7.374 1.00 85.50 179 ARG A C 1
ATOM 1373 O O . ARG A 1 179 ? 3.183 -1.188 8.333 1.00 85.50 179 ARG A O 1
ATOM 1380 N N . TRP A 1 180 ? 3.709 -0.689 6.198 1.00 94.19 180 TRP A N 1
ATOM 1381 C CA . TRP A 1 180 ? 4.528 -1.875 5.965 1.00 94.19 180 TRP A CA 1
ATOM 1382 C C . TRP A 1 180 ? 5.737 -1.913 6.902 1.00 94.19 180 TRP A C 1
ATOM 1384 O O . TRP A 1 180 ? 6.496 -0.943 6.986 1.00 94.19 180 TRP A O 1
ATOM 1394 N N . GLN A 1 181 ? 5.918 -3.045 7.571 1.00 95.12 181 GLN A N 1
ATOM 1395 C CA . GLN A 1 181 ? 7.179 -3.424 8.196 1.00 95.12 181 GLN A CA 1
ATOM 1396 C C . GLN A 1 181 ? 8.017 -4.186 7.174 1.00 95.12 181 GLN A C 1
ATOM 1398 O O . GLN A 1 181 ? 7.472 -4.954 6.386 1.00 95.12 181 GLN A O 1
ATOM 1403 N N . THR A 1 182 ? 9.323 -3.950 7.170 1.00 96.19 182 THR A N 1
ATOM 1404 C CA . THR A 1 182 ? 10.246 -4.541 6.197 1.00 96.19 182 THR A CA 1
ATOM 1405 C C . THR A 1 182 ? 11.309 -5.356 6.906 1.00 96.19 182 THR A C 1
ATOM 1407 O O . THR A 1 182 ? 11.920 -4.864 7.856 1.00 96.19 182 THR A O 1
ATOM 1410 N N . GLU A 1 183 ? 11.569 -6.556 6.408 1.00 96.62 183 GLU A N 1
ATOM 1411 C CA . GLU A 1 183 ? 12.604 -7.454 6.915 1.00 96.62 183 GLU A CA 1
ATOM 1412 C C . GLU A 1 183 ? 13.440 -7.986 5.737 1.00 96.62 183 GLU A C 1
ATOM 1414 O O . GLU A 1 183 ? 12.858 -8.454 4.754 1.00 96.62 183 GLU A O 1
ATOM 1419 N N . PRO A 1 184 ? 14.782 -7.916 5.789 1.00 96.81 184 PRO A N 1
ATOM 1420 C CA . PRO A 1 184 ? 15.634 -8.557 4.791 1.00 96.81 184 PRO A CA 1
ATOM 1421 C C . PRO A 1 184 ? 15.443 -10.078 4.781 1.00 96.81 184 PRO A C 1
ATOM 1423 O O . PRO A 1 184 ? 15.243 -10.697 5.822 1.00 96.81 184 PRO A O 1
ATOM 1426 N N . THR A 1 185 ? 15.552 -10.684 3.607 1.00 95.62 185 THR A N 1
ATOM 1427 C CA . THR A 1 185 ? 15.460 -12.137 3.394 1.00 95.62 185 THR A CA 1
ATOM 1428 C C . THR A 1 185 ? 16.612 -12.605 2.508 1.00 95.62 185 THR A C 1
ATOM 1430 O O . THR A 1 185 ? 17.384 -11.786 2.009 1.00 95.62 185 THR A O 1
ATOM 1433 N N . GLU A 1 186 ? 16.728 -13.916 2.286 1.00 93.56 186 GLU A N 1
ATOM 1434 C CA . GLU A 1 186 ? 17.715 -14.482 1.357 1.00 93.56 186 GLU A CA 1
ATOM 1435 C C . GLU A 1 186 ? 17.548 -13.947 -0.076 1.00 93.56 186 GLU A C 1
ATOM 1437 O O . GLU A 1 186 ? 18.541 -13.715 -0.765 1.00 93.56 186 GLU A O 1
ATOM 1442 N N . HIS A 1 187 ? 16.308 -13.720 -0.520 1.00 91.38 187 HIS A N 1
ATOM 1443 C CA . HIS A 1 187 ? 16.007 -13.376 -1.912 1.00 91.38 187 HIS A CA 1
ATOM 1444 C C . HIS A 1 187 ? 15.621 -11.904 -2.124 1.00 91.38 187 HIS A C 1
ATOM 1446 O O . HIS A 1 187 ? 15.528 -11.451 -3.266 1.00 91.38 187 HIS A O 1
ATOM 1452 N N . GLY A 1 188 ? 15.458 -11.121 -1.056 1.00 95.62 188 GLY A N 1
ATOM 1453 C CA . GLY A 1 188 ? 15.148 -9.698 -1.150 1.00 95.62 188 GLY A CA 1
ATOM 1454 C C . GLY A 1 188 ? 14.614 -9.117 0.153 1.00 95.62 188 GLY A C 1
ATOM 1455 O O . GLY A 1 188 ? 15.257 -9.216 1.198 1.00 95.62 188 GLY A O 1
ATOM 1456 N N . THR A 1 189 ? 13.435 -8.502 0.110 1.00 97.38 189 THR A N 1
ATOM 1457 C CA . THR A 1 189 ? 12.795 -7.875 1.273 1.00 97.38 189 THR A CA 1
ATOM 1458 C C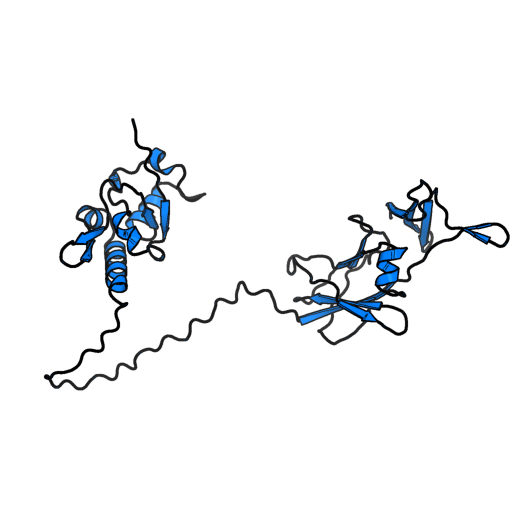 . THR A 1 189 ? 11.364 -8.364 1.437 1.00 97.38 189 THR A C 1
ATOM 1460 O O . THR A 1 189 ? 10.546 -8.226 0.525 1.00 97.38 189 THR A O 1
ATOM 1463 N N . LYS A 1 190 ? 11.042 -8.864 2.630 1.00 97.50 190 LYS A N 1
ATOM 1464 C CA . LYS A 1 190 ? 9.683 -9.206 3.044 1.00 97.50 190 LYS A CA 1
ATOM 1465 C C . LYS A 1 190 ? 8.979 -7.968 3.585 1.00 97.50 190 LYS A C 1
ATOM 1467 O O . LYS A 1 190 ? 9.531 -7.241 4.412 1.00 97.50 190 LYS A O 1
ATOM 1472 N N . TYR A 1 191 ? 7.751 -7.759 3.136 1.00 96.94 191 TYR A N 1
ATOM 1473 C CA . TYR A 1 191 ? 6.868 -6.675 3.539 1.00 96.94 191 TYR A CA 1
ATOM 1474 C C . TYR A 1 191 ? 5.684 -7.245 4.309 1.00 96.94 191 TYR A C 1
ATOM 1476 O O . TYR A 1 191 ? 4.919 -8.035 3.761 1.00 96.94 191 TYR A O 1
ATOM 1484 N N . THR A 1 192 ? 5.501 -6.797 5.548 1.00 96.19 192 THR A N 1
ATOM 1485 C CA . THR A 1 192 ? 4.429 -7.250 6.440 1.00 96.19 192 THR A CA 1
ATOM 1486 C C . THR A 1 192 ? 3.489 -6.097 6.775 1.00 96.19 192 THR A C 1
ATOM 1488 O O . THR A 1 192 ? 3.919 -5.064 7.295 1.00 96.19 192 THR A O 1
ATOM 1491 N N . ALA A 1 193 ? 2.196 -6.266 6.504 1.00 95.00 193 ALA A N 1
ATOM 1492 C CA . ALA A 1 193 ? 1.138 -5.382 6.992 1.00 95.00 193 ALA A CA 1
ATOM 1493 C C . ALA A 1 193 ? 0.325 -6.098 8.064 1.00 95.00 193 ALA A C 1
ATOM 1495 O O . ALA A 1 193 ? -0.133 -7.216 7.853 1.00 95.00 193 ALA A O 1
ATOM 1496 N N . HIS A 1 194 ? 0.104 -5.426 9.189 1.00 93.94 194 HIS A N 1
ATOM 1497 C CA . HIS A 1 194 ? -0.732 -5.928 10.271 1.00 93.94 194 HIS A CA 1
ATOM 1498 C C . HIS A 1 194 ? -2.168 -5.423 10.134 1.00 93.94 194 HIS A C 1
ATOM 1500 O O . HIS A 1 194 ? -2.386 -4.244 9.841 1.00 93.94 194 HIS A O 1
ATOM 1506 N N . THR A 1 195 ? -3.131 -6.310 10.380 1.00 93.06 195 THR A N 1
ATOM 1507 C CA . THR A 1 195 ? -4.568 -6.046 10.253 1.00 93.06 195 THR A CA 1
ATOM 1508 C C . THR A 1 195 ? -5.337 -6.571 11.469 1.00 93.06 195 THR A C 1
ATOM 1510 O O . THR A 1 195 ? -4.913 -7.502 12.166 1.00 93.06 195 THR A O 1
ATOM 1513 N N . ALA A 1 196 ? -6.477 -5.959 11.769 1.00 92.44 196 ALA A N 1
ATOM 1514 C CA . ALA A 1 196 ? -7.322 -6.327 12.902 1.00 92.44 196 ALA A CA 1
ATOM 1515 C C . ALA A 1 196 ? -8.357 -7.412 12.570 1.00 92.44 196 ALA A C 1
ATOM 1517 O O . ALA A 1 196 ? -8.771 -8.154 13.465 1.00 92.44 196 ALA A O 1
ATOM 1518 N N . PHE A 1 197 ? -8.742 -7.534 11.297 1.00 92.31 197 PHE A N 1
ATOM 1519 C CA . PHE A 1 197 ? -9.808 -8.428 10.839 1.00 92.31 197 PHE A CA 1
ATOM 1520 C C . PHE A 1 197 ? -9.303 -9.461 9.828 1.00 92.31 197 PHE A C 1
ATOM 1522 O O . PHE A 1 197 ? -8.468 -9.146 8.974 1.00 92.31 197 PHE A O 1
ATOM 1529 N N . ASP A 1 198 ? -9.844 -10.679 9.931 1.00 93.44 198 ASP A N 1
ATOM 1530 C CA . ASP A 1 198 ? -9.668 -11.758 8.956 1.00 93.44 198 ASP A CA 1
ATOM 1531 C C . ASP A 1 198 ? -10.726 -11.635 7.869 1.00 93.44 198 ASP A C 1
ATOM 1533 O O . ASP A 1 198 ? -11.839 -12.151 7.977 1.00 93.44 198 ASP A O 1
ATOM 1537 N N . GLU A 1 199 ? -10.398 -10.865 6.843 1.00 91.25 199 GLU A N 1
ATOM 1538 C CA . GLU A 1 199 ? -11.279 -10.646 5.710 1.00 91.25 199 GLU A CA 1
ATOM 1539 C C . GLU A 1 199 ? -10.469 -10.579 4.410 1.00 91.25 199 GLU A C 1
ATOM 1541 O O . GLU A 1 199 ? -9.278 -10.240 4.432 1.00 91.25 199 GLU A O 1
ATOM 1546 N N . PRO A 1 200 ? -11.100 -10.864 3.259 1.00 91.75 200 PRO A N 1
ATOM 1547 C CA . PRO A 1 200 ? -10.450 -10.720 1.967 1.00 91.75 200 PRO A CA 1
ATOM 1548 C C . PRO A 1 200 ? -10.090 -9.252 1.692 1.00 91.75 200 PRO A C 1
ATOM 1550 O O . PRO A 1 200 ? -10.944 -8.363 1.749 1.00 91.75 200 PRO A O 1
ATOM 1553 N N . LYS A 1 201 ? -8.827 -8.996 1.349 1.00 93.00 201 LYS A N 1
ATOM 1554 C CA . LYS A 1 201 ? -8.299 -7.664 1.003 1.00 93.00 201 LYS A CA 1
ATOM 1555 C C . LYS A 1 201 ? -7.789 -7.660 -0.434 1.00 93.00 201 LYS A C 1
ATOM 1557 O O . LYS A 1 201 ? -7.816 -8.683 -1.105 1.00 93.00 201 LYS A O 1
ATOM 1562 N N . LYS A 1 202 ? -7.352 -6.512 -0.949 1.00 93.69 202 LYS A N 1
ATOM 1563 C CA . LYS A 1 202 ? -6.721 -6.413 -2.280 1.00 93.69 202 LYS A CA 1
ATOM 1564 C C . LYS A 1 202 ? -5.324 -5.835 -2.149 1.00 93.69 202 LYS A C 1
ATOM 1566 O O . LYS A 1 202 ? -5.173 -4.831 -1.461 1.00 93.69 202 LYS A O 1
ATOM 1571 N N . LEU A 1 203 ? -4.328 -6.430 -2.798 1.00 94.94 203 LEU A N 1
ATOM 1572 C CA . LEU A 1 203 ? -2.990 -5.847 -2.869 1.00 94.94 203 LEU A CA 1
ATOM 1573 C C . LEU A 1 203 ? -2.859 -5.025 -4.154 1.00 94.94 203 LEU A C 1
ATOM 1575 O O . LEU A 1 203 ? -2.929 -5.560 -5.259 1.00 94.94 203 LEU A O 1
ATOM 1579 N N . PHE A 1 204 ? -2.632 -3.727 -3.995 1.00 93.12 204 PHE A N 1
ATOM 1580 C CA . PHE A 1 204 ? -2.374 -2.804 -5.091 1.00 93.12 204 PHE A CA 1
ATOM 1581 C C . PHE A 1 204 ? -0.885 -2.498 -5.183 1.00 93.12 204 PHE A C 1
ATOM 1583 O O . PHE A 1 204 ? -0.273 -2.095 -4.193 1.00 93.12 204 PHE A O 1
ATOM 1590 N N . ALA A 1 205 ? -0.333 -2.625 -6.382 1.00 92.69 205 ALA A N 1
ATOM 1591 C CA . ALA A 1 205 ? 0.944 -2.032 -6.747 1.00 92.69 205 ALA A CA 1
ATOM 1592 C C . ALA A 1 205 ? 0.670 -0.682 -7.413 1.00 92.69 205 ALA A C 1
ATOM 1594 O O . ALA A 1 205 ? -0.253 -0.558 -8.223 1.00 92.69 205 ALA A O 1
ATOM 1595 N N . LYS A 1 206 ? 1.437 0.341 -7.051 1.00 89.25 206 LYS A N 1
ATOM 1596 C CA . LYS A 1 206 ? 1.197 1.721 -7.461 1.00 89.25 206 LYS A CA 1
ATOM 1597 C C . LYS A 1 206 ? 2.483 2.421 -7.855 1.00 89.25 206 LYS A C 1
ATOM 1599 O O . LYS A 1 206 ? 3.519 2.239 -7.222 1.00 89.25 206 LYS A O 1
ATOM 1604 N N . VAL A 1 207 ? 2.373 3.302 -8.841 1.00 83.56 207 VAL A N 1
ATOM 1605 C CA . VAL A 1 207 ? 3.359 4.356 -9.106 1.00 83.56 207 VAL A CA 1
ATOM 1606 C C . VAL A 1 207 ? 2.626 5.678 -8.946 1.00 83.56 207 VAL A C 1
ATOM 1608 O O . VAL A 1 207 ? 1.622 5.912 -9.621 1.00 83.56 207 VAL A O 1
ATOM 1611 N N . ALA A 1 208 ? 3.099 6.514 -8.019 1.00 78.50 208 ALA A N 1
ATOM 1612 C CA . ALA A 1 208 ? 2.317 7.634 -7.493 1.00 78.50 208 ALA A CA 1
ATOM 1613 C C . ALA A 1 208 ? 0.916 7.153 -7.038 1.00 78.50 208 ALA A C 1
ATOM 1615 O O . ALA A 1 208 ? 0.823 6.191 -6.275 1.00 78.50 208 ALA A O 1
ATOM 1616 N N . ASP A 1 209 ? -0.163 7.778 -7.512 1.00 78.25 209 ASP A N 1
ATOM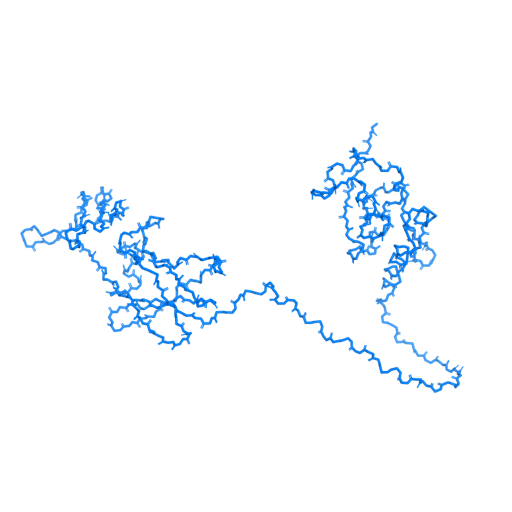 1617 C CA . ASP A 1 209 ? -1.537 7.409 -7.143 1.00 78.25 209 ASP A CA 1
ATOM 1618 C C . ASP A 1 209 ? -2.187 6.383 -8.089 1.00 78.25 209 ASP A C 1
ATOM 1620 O O . ASP A 1 209 ? -3.255 5.839 -7.786 1.00 78.25 209 ASP A O 1
ATOM 1624 N N . SER A 1 210 ? -1.535 6.071 -9.211 1.00 82.38 210 SER A N 1
ATOM 1625 C CA . SER A 1 210 ? -2.057 5.157 -10.228 1.00 82.38 210 SER A CA 1
ATOM 1626 C C . SER A 1 210 ? -1.803 3.703 -9.848 1.00 82.38 210 SER A C 1
ATOM 1628 O O . SER A 1 210 ? -0.671 3.310 -9.566 1.00 82.38 210 SER A O 1
ATOM 1630 N N . SER A 1 211 ? -2.859 2.886 -9.878 1.00 88.19 211 SER A N 1
ATOM 1631 C CA . SER A 1 211 ? -2.726 1.435 -9.707 1.00 88.19 211 SER A CA 1
ATOM 1632 C C . SER A 1 211 ? -2.181 0.805 -10.983 1.00 88.19 211 SER A C 1
ATOM 1634 O O . SER A 1 211 ? -2.604 1.149 -12.083 1.00 88.19 211 SER A O 1
ATOM 1636 N N . MET A 1 212 ? -1.239 -0.113 -10.820 1.00 90.31 212 MET A N 1
ATOM 1637 C CA . MET A 1 212 ? -0.587 -0.822 -11.912 1.00 90.31 212 MET A CA 1
ATOM 1638 C C . MET A 1 212 ? -1.304 -2.141 -12.202 1.00 90.31 212 MET A C 1
ATOM 1640 O O . MET A 1 212 ? -1.840 -2.770 -11.285 1.00 90.31 212 MET A O 1
ATOM 1644 N N . GLY A 1 213 ? -1.212 -2.624 -13.438 1.00 89.75 213 GLY A N 1
ATOM 1645 C CA . GLY A 1 213 ? -1.732 -3.928 -13.858 1.00 89.75 213 GLY A CA 1
ATOM 1646 C C . GLY A 1 213 ? -1.021 -5.130 -13.227 1.00 89.75 213 GLY A C 1
ATOM 1647 O O . GLY A 1 213 ? -1.519 -6.244 -13.312 1.00 89.75 213 GLY A O 1
ATOM 1648 N N . ILE A 1 214 ? 0.107 -4.915 -12.539 1.00 90.81 214 ILE A N 1
ATOM 1649 C CA . ILE A 1 214 ? 0.765 -5.943 -11.711 1.00 90.81 214 ILE A CA 1
ATOM 1650 C C . ILE A 1 214 ? 0.128 -6.096 -10.316 1.00 90.81 214 ILE A C 1
ATOM 1652 O O . ILE A 1 214 ? 0.594 -6.903 -9.516 1.00 90.81 214 ILE A O 1
ATOM 1656 N N . SER A 1 215 ? -0.900 -5.303 -9.991 1.00 92.69 215 SER A N 1
ATOM 1657 C CA . SER A 1 215 ? -1.688 -5.488 -8.766 1.00 92.69 215 SER A CA 1
ATOM 1658 C C . SER A 1 215 ? -2.328 -6.876 -8.747 1.00 92.69 215 SER A C 1
ATOM 1660 O O . SER A 1 215 ? -2.697 -7.405 -9.794 1.00 92.69 215 SER A O 1
ATOM 1662 N N . VAL A 1 216 ? -2.516 -7.451 -7.559 1.00 92.06 216 VAL A N 1
ATOM 1663 C CA . VAL A 1 216 ? -3.128 -8.779 -7.432 1.00 92.06 216 VAL A CA 1
ATOM 1664 C C . VAL A 1 216 ? -4.627 -8.655 -7.737 1.00 92.06 216 VAL A C 1
ATOM 1666 O O . VAL A 1 216 ? -5.325 -7.916 -7.032 1.00 92.06 216 VAL A O 1
ATOM 1669 N N . PRO A 1 217 ? -5.146 -9.322 -8.788 1.00 86.19 217 PRO A N 1
ATOM 1670 C CA . PRO A 1 217 ? -6.537 -9.149 -9.206 1.00 86.19 217 PRO A CA 1
ATOM 1671 C C . PRO A 1 217 ? -7.515 -9.797 -8.219 1.00 86.19 217 PRO A C 1
ATOM 1673 O O . PRO A 1 217 ? -8.599 -9.262 -7.958 1.00 86.19 217 PRO A O 1
ATOM 1676 N N . GLU A 1 218 ? -7.118 -10.940 -7.665 1.00 91.38 218 GLU A N 1
ATOM 1677 C CA . GLU A 1 218 ? -7.882 -11.698 -6.685 1.00 91.38 218 GLU A CA 1
ATOM 1678 C C . GLU A 1 218 ? -7.736 -11.114 -5.280 1.00 91.38 218 GLU A C 1
ATOM 1680 O O . GLU A 1 218 ? -6.805 -10.370 -4.962 1.00 91.38 218 GLU A O 1
ATOM 1685 N N . SER A 1 219 ? -8.691 -11.446 -4.415 1.00 92.69 219 SER A N 1
ATOM 1686 C CA . SER A 1 219 ? -8.591 -11.050 -3.021 1.00 92.69 219 SER A CA 1
ATOM 1687 C C . SER A 1 219 ? -7.512 -11.851 -2.302 1.00 92.69 219 SER A C 1
ATOM 1689 O O . SER A 1 219 ? -7.512 -13.080 -2.317 1.00 92.69 219 SER A O 1
ATOM 1691 N N . VAL A 1 220 ? -6.640 -11.142 -1.598 1.00 93.50 220 VAL A N 1
ATOM 1692 C CA . VAL A 1 220 ? -5.620 -11.726 -0.734 1.00 93.50 220 VAL A CA 1
ATOM 1693 C C . VAL A 1 220 ? -6.205 -12.010 0.645 1.00 93.50 220 VAL A C 1
ATOM 1695 O O . VAL A 1 220 ? -7.038 -11.258 1.157 1.00 93.50 220 VAL A O 1
ATOM 1698 N N . GLN A 1 221 ? -5.766 -13.106 1.254 1.00 92.06 221 GLN A N 1
ATOM 1699 C CA . GLN A 1 221 ? -6.174 -13.499 2.600 1.00 92.06 221 GLN A CA 1
ATOM 1700 C C . GLN A 1 221 ? -5.045 -13.253 3.595 1.00 92.06 221 GLN A C 1
ATOM 1702 O O . GLN A 1 221 ? -3.906 -13.677 3.370 1.00 92.06 221 GLN A O 1
ATOM 1707 N N . VAL A 1 222 ? -5.394 -12.647 4.723 1.00 93.88 222 VAL A N 1
ATOM 1708 C CA . VAL A 1 222 ? -4.492 -12.451 5.860 1.00 93.88 222 VAL A CA 1
ATOM 1709 C C . VAL A 1 222 ? -4.309 -13.764 6.638 1.00 93.88 222 VAL A C 1
ATOM 1711 O O . VAL A 1 222 ? -5.038 -14.740 6.437 1.00 93.88 222 VAL A O 1
ATOM 1714 N N . LYS A 1 223 ? -3.295 -13.822 7.498 1.00 95.50 223 LYS A N 1
ATOM 1715 C CA . LYS A 1 223 ? -2.998 -14.952 8.390 1.00 95.50 223 LYS A CA 1
ATOM 1716 C C . LYS A 1 223 ? -2.793 -14.454 9.817 1.00 95.50 223 LYS A C 1
ATOM 1718 O O . LYS A 1 223 ? -2.556 -13.270 9.992 1.00 95.50 223 LYS A O 1
ATOM 1723 N N . PRO A 1 224 ? -2.914 -15.296 10.854 1.00 96.38 224 PRO A N 1
ATOM 1724 C CA . PRO A 1 224 ? -2.601 -14.877 12.220 1.00 96.38 224 PRO A CA 1
ATOM 1725 C C . PRO A 1 224 ? -1.180 -14.309 12.331 1.00 96.38 224 PRO A C 1
ATOM 1727 O O . PRO A 1 224 ? -0.270 -14.804 11.666 1.00 96.38 224 PRO A O 1
ATOM 1730 N N . ILE A 1 225 ? -0.991 -13.292 13.177 1.00 95.62 225 ILE A N 1
ATOM 1731 C CA . ILE A 1 225 ? 0.334 -12.690 13.413 1.00 95.62 225 ILE A CA 1
ATOM 1732 C C . ILE A 1 225 ? 1.346 -13.760 13.838 1.00 95.62 225 ILE A C 1
ATOM 1734 O O . ILE A 1 225 ? 1.046 -14.595 14.693 1.00 95.62 225 ILE A O 1
ATOM 1738 N N . GLY A 1 226 ? 2.548 -13.704 13.263 1.00 93.06 226 GLY A N 1
ATOM 1739 C CA . GLY A 1 226 ? 3.629 -14.664 13.496 1.00 93.06 226 GLY A CA 1
ATOM 1740 C C . GLY A 1 226 ? 3.612 -15.870 12.555 1.00 93.06 226 GLY A C 1
ATOM 1741 O O . GLY A 1 226 ? 4.441 -16.762 12.707 1.00 93.06 226 GLY A O 1
ATOM 1742 N N . SER A 1 227 ? 2.700 -15.912 11.581 1.00 93.56 227 SER A N 1
ATOM 1743 C CA . SER A 1 227 ? 2.677 -16.962 10.557 1.00 93.56 227 SER A CA 1
ATOM 1744 C C . SER A 1 227 ? 3.867 -16.885 9.595 1.00 93.56 227 SER A C 1
ATOM 1746 O O . SER A 1 227 ? 4.329 -17.914 9.112 1.00 93.56 227 SER A O 1
ATOM 1748 N N . GLY A 1 228 ? 4.343 -15.676 9.285 1.00 90.88 228 GLY A N 1
ATOM 1749 C CA . GLY A 1 228 ? 5.432 -15.410 8.349 1.00 90.88 228 GLY A CA 1
ATOM 1750 C C . GLY A 1 228 ? 5.162 -15.833 6.901 1.00 90.88 228 GLY A C 1
ATOM 1751 O O . GLY A 1 228 ? 6.092 -15.819 6.100 1.00 90.88 228 GLY A O 1
ATOM 1752 N N . VAL A 1 229 ? 3.930 -16.217 6.549 1.00 93.94 229 VAL A N 1
ATOM 1753 C CA . VAL A 1 229 ? 3.623 -16.821 5.243 1.00 93.94 229 VAL A CA 1
ATOM 1754 C C . VAL A 1 229 ? 3.644 -15.767 4.141 1.00 93.94 229 VAL A C 1
ATOM 1756 O O . VAL A 1 229 ? 2.730 -14.948 4.042 1.00 93.94 229 VAL A O 1
ATOM 1759 N N . VAL A 1 230 ? 4.659 -15.832 3.282 1.00 92.94 230 VAL A N 1
ATOM 1760 C CA . VAL A 1 230 ? 4.755 -15.038 2.051 1.00 92.94 230 VAL A CA 1
ATOM 1761 C C . VAL A 1 230 ? 3.836 -15.643 0.993 1.00 92.94 230 VAL A C 1
ATOM 1763 O O . VAL A 1 230 ? 3.946 -16.829 0.679 1.00 92.94 230 VAL A O 1
ATOM 1766 N N . ARG A 1 231 ? 2.908 -14.843 0.461 1.00 89.12 231 ARG A N 1
ATOM 1767 C CA . ARG A 1 231 ? 1.947 -15.300 -0.558 1.00 89.12 231 ARG A CA 1
ATOM 1768 C C . ARG A 1 231 ? 2.337 -14.906 -1.976 1.00 89.12 231 ARG A C 1
ATOM 1770 O O . ARG A 1 231 ? 2.229 -15.724 -2.883 1.00 89.12 231 ARG A O 1
ATOM 1777 N N . GLU A 1 232 ? 2.779 -13.670 -2.158 1.00 93.69 232 GLU A N 1
ATOM 1778 C CA . GLU A 1 232 ? 3.169 -13.128 -3.453 1.00 93.69 232 GLU A CA 1
ATOM 1779 C C . GLU A 1 232 ? 4.628 -12.680 -3.428 1.00 93.69 232 GLU A C 1
ATOM 1781 O O . GLU A 1 232 ? 5.129 -12.178 -2.418 1.00 93.69 232 GLU A O 1
ATOM 1786 N N . THR A 1 233 ? 5.292 -12.825 -4.573 1.00 94.06 233 THR A N 1
ATOM 1787 C CA . THR A 1 233 ? 6.666 -12.374 -4.776 1.00 94.06 233 THR A CA 1
ATOM 1788 C C . THR A 1 233 ? 6.732 -11.516 -6.029 1.00 94.06 233 THR A C 1
ATOM 1790 O O . THR A 1 233 ? 6.270 -11.920 -7.096 1.00 94.06 233 THR A O 1
ATOM 1793 N N . PHE A 1 234 ? 7.320 -10.330 -5.908 1.00 94.38 234 PHE A N 1
ATOM 1794 C CA . PHE A 1 234 ? 7.500 -9.388 -7.004 1.00 94.38 234 PHE A CA 1
ATOM 1795 C C . PHE A 1 234 ? 8.970 -9.299 -7.386 1.00 94.38 234 PHE A C 1
ATOM 1797 O O . PHE A 1 234 ? 9.842 -9.168 -6.529 1.00 94.38 234 PHE A O 1
ATOM 1804 N N . ILE A 1 235 ? 9.244 -9.313 -8.687 1.00 93.19 235 ILE A N 1
ATOM 1805 C CA . ILE A 1 235 ? 10.596 -9.159 -9.217 1.00 93.19 235 ILE A CA 1
ATOM 1806 C C . ILE A 1 235 ? 10.669 -7.805 -9.925 1.00 93.19 235 ILE A C 1
ATOM 1808 O O . ILE A 1 235 ? 10.020 -7.624 -10.958 1.00 93.19 235 ILE A O 1
ATOM 1812 N N . PRO A 1 236 ? 11.418 -6.832 -9.385 1.00 90.94 236 PRO A N 1
ATOM 1813 C CA . PRO A 1 236 ? 11.636 -5.571 -10.070 1.00 90.94 236 PRO A CA 1
ATOM 1814 C C . PRO A 1 236 ? 12.584 -5.773 -11.253 1.00 90.94 236 PRO A C 1
ATOM 1816 O O . PRO A 1 236 ? 13.627 -6.412 -11.130 1.00 90.94 236 PRO A O 1
ATOM 1819 N N . ILE A 1 237 ? 12.231 -5.196 -12.401 1.00 87.25 237 ILE A N 1
ATOM 1820 C CA . ILE A 1 237 ? 13.007 -5.292 -13.639 1.00 87.25 237 ILE A CA 1
ATOM 1821 C C . ILE A 1 237 ? 13.303 -3.878 -14.134 1.00 87.25 237 ILE A C 1
ATOM 1823 O O . ILE A 1 237 ? 12.401 -3.046 -14.216 1.00 87.25 237 ILE A O 1
ATOM 1827 N N . ILE A 1 238 ? 14.563 -3.620 -14.487 1.00 86.38 238 ILE A N 1
ATOM 1828 C CA . ILE A 1 238 ? 14.995 -2.384 -15.148 1.00 86.38 238 ILE A CA 1
ATOM 1829 C C . ILE A 1 238 ? 15.394 -2.756 -16.579 1.00 86.38 238 ILE A C 1
ATOM 1831 O O . ILE A 1 238 ? 16.458 -3.350 -16.775 1.00 86.38 238 ILE A O 1
ATOM 1835 N N . PRO A 1 239 ? 14.552 -2.459 -17.583 1.00 86.44 239 PRO A N 1
ATOM 1836 C CA . PRO A 1 239 ? 14.885 -2.756 -18.965 1.00 86.44 239 PRO A CA 1
ATOM 1837 C C . PRO A 1 239 ? 16.061 -1.891 -19.420 1.00 86.44 239 PRO A C 1
ATOM 1839 O O . PRO A 1 239 ? 16.145 -0.705 -19.097 1.00 86.44 239 PRO A O 1
ATOM 1842 N N . SER A 1 240 ? 16.951 -2.483 -20.209 1.00 88.50 240 SER A N 1
ATOM 1843 C CA . SER A 1 240 ? 18.032 -1.772 -20.887 1.00 88.50 240 SER A CA 1
ATOM 1844 C C . SER A 1 240 ? 18.062 -2.173 -22.356 1.00 88.50 240 SER A C 1
ATOM 1846 O O . SER A 1 240 ? 17.666 -3.281 -22.721 1.00 88.50 240 SER A O 1
ATOM 1848 N N . VAL A 1 241 ? 18.497 -1.250 -23.208 1.00 88.88 241 VAL A N 1
ATOM 1849 C CA . VAL A 1 241 ? 18.688 -1.493 -24.638 1.00 88.88 241 VAL A CA 1
ATOM 1850 C C . VAL A 1 241 ? 20.169 -1.714 -24.883 1.00 88.88 241 VAL A C 1
ATOM 1852 O O . VAL A 1 241 ? 21.005 -0.900 -24.488 1.00 88.88 241 VAL A O 1
ATOM 1855 N N . GLN A 1 242 ? 20.490 -2.817 -25.547 1.00 91.88 242 GLN A N 1
ATOM 1856 C CA . GLN A 1 242 ? 21.848 -3.102 -25.971 1.00 91.88 242 GLN A CA 1
ATOM 1857 C C . GLN A 1 242 ? 22.135 -2.428 -27.316 1.00 91.88 242 GLN A C 1
ATOM 1859 O O . GLN A 1 242 ? 21.420 -2.643 -28.293 1.00 91.88 242 GLN A O 1
ATOM 1864 N N . LEU A 1 243 ? 23.207 -1.640 -27.370 1.00 88.81 243 LEU A N 1
ATOM 1865 C CA . LEU A 1 243 ? 23.738 -1.035 -28.587 1.00 88.81 243 LEU A CA 1
ATOM 1866 C C . LEU A 1 243 ? 25.199 -1.466 -28.755 1.00 88.81 243 LEU A C 1
ATOM 1868 O O . LEU A 1 243 ? 26.095 -0.965 -28.071 1.00 88.81 243 LEU A O 1
ATOM 1872 N N . GLY A 1 244 ? 25.433 -2.423 -29.655 1.00 92.69 244 GLY A N 1
ATOM 1873 C CA . GLY A 1 244 ? 26.734 -3.080 -29.786 1.00 92.69 244 GLY A CA 1
ATOM 1874 C C . GLY A 1 244 ? 27.110 -3.808 -28.492 1.00 92.69 244 GLY A C 1
ATOM 1875 O O . GLY A 1 244 ? 26.378 -4.676 -28.022 1.00 92.69 244 GLY A O 1
ATOM 1876 N N . GLU A 1 245 ? 28.236 -3.426 -27.893 1.00 93.69 245 GLU A N 1
ATOM 1877 C CA . GLU A 1 245 ? 28.739 -4.006 -26.636 1.00 93.69 245 GLU A CA 1
ATOM 1878 C C . GLU A 1 245 ? 28.270 -3.254 -25.377 1.00 93.69 245 GLU A C 1
ATOM 1880 O O . GLU A 1 245 ? 28.663 -3.600 -24.265 1.00 93.69 245 GLU A O 1
ATOM 1885 N N . ARG A 1 246 ? 27.454 -2.200 -25.521 1.00 92.06 246 ARG A N 1
ATOM 1886 C CA . ARG A 1 246 ? 27.023 -1.353 -24.399 1.00 92.06 246 ARG A CA 1
ATOM 1887 C C . ARG A 1 246 ? 25.553 -1.563 -24.074 1.00 92.06 246 ARG A C 1
ATOM 1889 O O . ARG A 1 246 ? 24.726 -1.670 -24.974 1.00 92.06 246 ARG A O 1
ATOM 1896 N N . LEU A 1 247 ? 25.230 -1.528 -22.784 1.00 92.56 247 LEU A N 1
ATOM 1897 C CA . LEU A 1 247 ? 23.860 -1.402 -22.294 1.00 92.56 247 LEU A CA 1
ATOM 1898 C C . LEU A 1 247 ? 23.570 0.068 -21.997 1.00 92.56 247 LEU A C 1
ATOM 1900 O O . LEU A 1 247 ? 24.334 0.733 -21.297 1.00 92.56 247 LEU A O 1
ATOM 1904 N N . GLY A 1 248 ? 22.471 0.570 -22.543 1.00 90.56 248 GLY A N 1
ATOM 1905 C CA . GLY A 1 248 ? 21.952 1.903 -22.278 1.00 90.56 248 GLY A CA 1
ATOM 1906 C C . GLY A 1 248 ? 20.579 1.824 -21.628 1.00 90.56 248 GLY A C 1
ATOM 1907 O O . GLY A 1 248 ? 19.806 0.907 -21.900 1.00 90.56 248 GLY A O 1
ATOM 1908 N N . LEU A 1 249 ? 20.268 2.802 -20.782 1.00 90.88 249 LEU A N 1
ATOM 1909 C CA . LEU A 1 249 ? 18.916 3.008 -20.281 1.00 90.88 249 LEU A CA 1
ATOM 1910 C C . LEU A 1 249 ? 18.194 3.976 -21.230 1.00 90.88 249 LEU A C 1
ATOM 1912 O O . LEU A 1 249 ? 18.634 5.120 -21.362 1.00 90.88 249 LEU A O 1
ATOM 1916 N N . PRO A 1 250 ? 17.124 3.540 -21.913 1.00 90.38 250 PRO A N 1
ATOM 1917 C CA . PRO A 1 250 ? 16.284 4.415 -22.718 1.00 90.38 250 PRO A CA 1
ATOM 1918 C C . PRO A 1 250 ? 15.774 5.613 -21.921 1.00 90.38 250 PRO A C 1
ATOM 1920 O O . PRO A 1 250 ? 15.327 5.470 -20.784 1.00 90.38 250 PRO A O 1
ATOM 1923 N N . THR A 1 251 ? 15.811 6.792 -22.536 1.00 91.75 251 THR A N 1
ATOM 1924 C CA . THR A 1 251 ? 15.289 8.033 -21.943 1.00 91.75 251 THR A CA 1
ATOM 1925 C C . THR A 1 251 ? 14.003 8.502 -22.609 1.00 91.75 251 THR A C 1
ATOM 1927 O O . THR A 1 251 ? 13.347 9.394 -22.090 1.00 91.75 251 THR A O 1
ATOM 1930 N N . GLU A 1 252 ? 13.621 7.911 -23.742 1.00 91.81 252 GLU A N 1
ATOM 1931 C CA . GLU A 1 252 ? 12.425 8.263 -24.509 1.00 91.81 252 GLU A CA 1
ATOM 1932 C C . GLU A 1 252 ? 11.690 7.011 -24.988 1.00 91.81 252 GLU A C 1
ATOM 1934 O O . GLU A 1 252 ? 12.305 5.973 -25.238 1.00 91.81 252 GLU A O 1
ATOM 1939 N N . GLY A 1 253 ? 10.368 7.125 -25.137 1.00 92.19 253 GLY A N 1
ATOM 1940 C CA . GLY A 1 253 ? 9.501 6.049 -25.613 1.00 92.19 253 GLY A CA 1
ATOM 1941 C C . GLY A 1 253 ? 8.706 5.360 -24.503 1.00 92.19 253 GLY A C 1
ATOM 1942 O O . GLY A 1 253 ? 8.352 5.972 -23.492 1.00 92.19 253 GLY A O 1
ATOM 1943 N N . TYR A 1 254 ? 8.388 4.085 -24.732 1.00 92.25 254 TYR A N 1
ATOM 1944 C CA . TYR A 1 254 ? 7.485 3.291 -23.902 1.00 92.25 254 TYR A CA 1
ATOM 1945 C C . TYR A 1 254 ? 8.014 1.867 -23.706 1.00 92.25 254 TYR A C 1
ATOM 1947 O O . TYR A 1 254 ? 8.605 1.289 -24.619 1.00 92.25 254 TYR A O 1
ATOM 1955 N N . TYR A 1 255 ? 7.734 1.282 -22.541 1.00 90.31 255 TYR A N 1
ATOM 1956 C CA . TYR A 1 255 ? 7.829 -0.157 -22.315 1.00 90.31 255 TYR A CA 1
ATOM 1957 C C . TYR A 1 255 ? 6.443 -0.778 -22.260 1.00 90.31 255 TYR A C 1
ATOM 1959 O O . TYR A 1 255 ? 5.516 -0.216 -21.678 1.00 90.31 255 TYR A O 1
ATOM 1967 N N . TYR A 1 256 ? 6.335 -1.987 -22.798 1.00 92.19 256 TYR A N 1
ATOM 1968 C CA . TYR A 1 256 ? 5.111 -2.770 -22.778 1.00 92.19 256 TYR A CA 1
ATOM 1969 C C . TYR A 1 256 ? 5.384 -4.113 -22.112 1.00 92.19 256 TYR A C 1
ATOM 1971 O O . TYR A 1 256 ? 6.193 -4.905 -22.595 1.00 92.19 256 TYR A O 1
ATOM 1979 N N . HIS A 1 257 ? 4.706 -4.374 -21.000 1.00 91.06 257 HIS A N 1
ATOM 1980 C CA . HIS A 1 257 ? 4.729 -5.666 -20.332 1.00 91.06 257 HIS A CA 1
ATOM 1981 C C . HIS A 1 257 ? 3.527 -6.485 -20.796 1.00 91.06 257 HIS A C 1
ATOM 1983 O O . HIS A 1 257 ? 2.386 -6.161 -20.466 1.00 91.06 257 HIS A O 1
ATOM 1989 N N . PHE A 1 258 ? 3.794 -7.555 -21.542 1.00 92.94 258 PHE A N 1
ATOM 1990 C CA . PHE A 1 258 ? 2.788 -8.530 -21.951 1.00 92.94 258 PHE A CA 1
ATOM 1991 C C . PHE A 1 258 ? 2.928 -9.827 -21.155 1.00 92.94 258 PHE A C 1
ATOM 1993 O O . PHE A 1 258 ? 4.035 -10.323 -20.962 1.00 92.94 258 PHE A O 1
ATOM 2000 N N . HIS A 1 259 ? 1.798 -10.411 -20.765 1.00 90.19 259 HIS A N 1
ATOM 2001 C CA . HIS A 1 259 ? 1.723 -11.732 -20.146 1.00 90.19 259 HIS A CA 1
ATOM 2002 C C . HIS A 1 259 ? 0.585 -12.521 -20.795 1.00 90.19 259 HIS A C 1
ATOM 2004 O O . HIS A 1 259 ? -0.528 -12.012 -20.931 1.00 90.19 259 HIS A O 1
ATOM 2010 N N . ASN A 1 260 ? 0.866 -13.748 -21.243 1.00 92.56 260 ASN A N 1
ATOM 2011 C CA . ASN A 1 260 ? -0.090 -14.607 -21.958 1.00 92.56 260 ASN A CA 1
ATOM 2012 C C . ASN A 1 260 ? -0.821 -13.891 -23.113 1.00 92.56 260 ASN A C 1
ATOM 2014 O O . ASN A 1 260 ? -2.033 -14.016 -23.281 1.00 92.56 260 ASN A O 1
ATOM 2018 N N . GLY A 1 261 ? -0.079 -13.095 -23.892 1.00 91.81 261 GLY A N 1
ATOM 2019 C CA . GLY A 1 261 ? -0.607 -12.354 -25.043 1.00 91.81 261 GLY A CA 1
ATOM 2020 C C . GLY A 1 261 ? -1.485 -11.144 -24.698 1.00 91.81 261 GLY A C 1
ATOM 2021 O O . GLY A 1 261 ? -2.062 -10.548 -25.603 1.00 91.81 261 GLY A O 1
ATOM 2022 N N . ARG A 1 262 ? -1.594 -10.760 -23.419 1.00 92.00 262 ARG A N 1
ATOM 2023 C CA . ARG A 1 262 ? -2.355 -9.587 -22.961 1.00 92.00 262 ARG A CA 1
ATOM 2024 C C . ARG A 1 262 ? -1.426 -8.512 -22.421 1.00 92.00 262 ARG A C 1
ATOM 2026 O O . ARG A 1 262 ? -0.415 -8.831 -21.797 1.00 92.00 262 ARG A O 1
ATOM 2033 N N . LEU A 1 263 ? -1.771 -7.248 -22.658 1.00 93.06 263 LEU A N 1
ATOM 2034 C CA . LEU A 1 263 ? -1.029 -6.109 -22.125 1.00 93.06 263 LEU A CA 1
ATOM 2035 C C . LEU A 1 263 ? -1.299 -5.986 -20.622 1.00 93.06 263 LEU A C 1
ATOM 2037 O O . LEU A 1 263 ? -2.370 -5.563 -20.208 1.00 93.06 263 LEU A O 1
ATOM 2041 N N . VAL A 1 264 ? -0.318 -6.315 -19.792 1.00 93.12 264 VAL A N 1
ATOM 2042 C CA . VAL A 1 264 ? -0.431 -6.115 -18.343 1.00 93.12 264 VAL A CA 1
ATOM 2043 C C . VAL A 1 264 ? -0.252 -4.642 -18.011 1.00 93.12 264 VAL A C 1
ATOM 2045 O O . VAL A 1 264 ? -1.017 -4.078 -17.237 1.00 93.12 264 VAL A O 1
ATOM 2048 N N . GLN A 1 265 ? 0.772 -4.006 -18.583 1.00 92.25 265 GLN A N 1
ATOM 2049 C CA . GLN A 1 265 ? 1.102 -2.624 -18.256 1.00 92.25 265 GLN A CA 1
ATOM 2050 C C . GLN A 1 265 ? 1.893 -1.956 -19.383 1.00 92.25 265 GLN A C 1
ATOM 2052 O O . GLN A 1 265 ? 2.881 -2.502 -19.873 1.00 92.25 265 GLN A O 1
ATOM 2057 N N . GLU A 1 266 ? 1.483 -0.746 -19.743 1.00 92.12 266 GLU A N 1
ATOM 2058 C CA . GLU A 1 266 ? 2.284 0.220 -20.490 1.00 92.12 266 GLU A CA 1
ATOM 2059 C C . GLU A 1 266 ? 2.988 1.166 -19.507 1.00 92.12 266 GLU A C 1
ATOM 2061 O O . GLU A 1 266 ? 2.394 1.634 -18.526 1.00 92.12 266 GLU A O 1
ATOM 2066 N N . TYR A 1 267 ? 4.257 1.451 -19.779 1.00 88.50 267 TYR A N 1
ATOM 2067 C CA . TYR A 1 267 ? 5.074 2.390 -19.025 1.00 88.50 267 TYR A CA 1
ATOM 2068 C C . TYR A 1 267 ? 5.628 3.444 -19.969 1.00 88.50 267 TYR A C 1
ATOM 2070 O O . TYR A 1 267 ? 6.273 3.102 -20.959 1.00 88.50 267 TYR A O 1
ATOM 2078 N N . LYS A 1 268 ? 5.433 4.720 -19.650 1.00 89.50 268 LYS A N 1
ATOM 2079 C CA . LYS A 1 268 ? 5.996 5.826 -20.425 1.00 89.50 268 LYS A CA 1
ATOM 2080 C C . LYS A 1 268 ? 7.267 6.343 -19.768 1.00 89.50 268 LYS A C 1
ATOM 2082 O O . LYS A 1 268 ? 7.256 6.664 -18.577 1.00 89.50 268 LYS A O 1
ATOM 2087 N N . LEU A 1 269 ? 8.340 6.454 -20.547 1.00 90.06 269 LEU A N 1
ATOM 2088 C CA . LEU A 1 269 ? 9.591 7.070 -20.107 1.00 90.06 269 LEU A CA 1
ATOM 2089 C C . LEU A 1 269 ? 9.408 8.580 -19.939 1.00 90.06 269 LEU A C 1
ATOM 2091 O O . LEU A 1 269 ? 8.684 9.221 -20.704 1.00 90.06 269 LEU A O 1
ATOM 2095 N N . LEU A 1 270 ? 10.054 9.148 -18.920 1.00 87.81 270 LEU A N 1
ATOM 2096 C CA . LEU A 1 270 ? 9.874 10.557 -18.566 1.00 87.81 270 LEU A CA 1
ATOM 2097 C C . LEU A 1 270 ? 10.420 11.536 -19.616 1.00 87.81 270 LEU A C 1
ATOM 2099 O O . LEU A 1 270 ? 9.914 12.655 -19.680 1.00 87.81 270 LEU A O 1
ATOM 2103 N N . GLY A 1 271 ? 11.401 11.147 -20.435 1.00 89.38 271 GLY A N 1
ATOM 2104 C CA . GLY A 1 271 ? 12.052 12.069 -21.368 1.00 89.38 271 GLY A CA 1
ATOM 2105 C C . GLY A 1 271 ? 13.186 12.868 -20.727 1.00 89.38 271 GLY A C 1
ATOM 2106 O O . GLY A 1 271 ? 13.554 12.659 -19.570 1.00 89.38 271 GLY A O 1
ATOM 2107 N N . GLU A 1 272 ? 13.743 13.814 -21.490 1.00 89.69 272 GLU A N 1
ATOM 2108 C CA . GLU A 1 272 ? 14.702 14.818 -20.992 1.00 89.69 272 GLU A CA 1
ATOM 2109 C C . GLU A 1 272 ? 15.955 14.218 -20.321 1.00 89.69 272 GLU A C 1
ATOM 2111 O O . GLU A 1 272 ? 16.443 14.716 -19.305 1.00 89.69 272 GLU A O 1
ATOM 2116 N N . GLY A 1 273 ? 16.463 13.101 -20.849 1.00 86.44 273 GLY A N 1
ATOM 2117 C CA . GLY A 1 273 ? 17.625 12.407 -20.282 1.00 86.44 273 GLY A CA 1
ATOM 2118 C C . GLY A 1 273 ? 17.331 11.591 -19.014 1.00 86.44 273 GLY A C 1
ATOM 2119 O O . GLY A 1 273 ? 18.252 11.017 -18.431 1.00 86.44 273 GLY A O 1
ATOM 2120 N N . LYS A 1 274 ? 16.067 11.505 -18.578 1.00 86.06 274 LYS A N 1
ATOM 2121 C CA . LYS A 1 274 ? 15.635 10.686 -17.437 1.00 86.06 274 LYS A CA 1
ATOM 2122 C C . LYS A 1 274 ? 15.171 9.317 -17.935 1.00 86.06 274 LYS A C 1
ATOM 2124 O O . LYS A 1 274 ? 14.331 9.224 -18.823 1.00 86.06 274 LYS A O 1
ATOM 2129 N N . TRP A 1 275 ? 15.684 8.256 -17.320 1.00 85.31 275 TRP A N 1
ATOM 2130 C CA . TRP A 1 275 ? 15.334 6.866 -17.649 1.00 85.31 275 TRP A CA 1
ATOM 2131 C C . TRP A 1 275 ? 14.196 6.288 -16.793 1.00 85.31 275 TRP A C 1
ATOM 2133 O O . TRP A 1 275 ? 13.748 5.167 -17.023 1.00 85.31 275 TRP A O 1
ATOM 2143 N N . ALA A 1 276 ? 13.730 7.033 -15.788 1.00 84.19 276 ALA A N 1
ATOM 2144 C CA . ALA A 1 276 ? 12.573 6.636 -14.996 1.00 84.19 276 ALA A CA 1
ATOM 2145 C C . ALA A 1 276 ? 11.284 6.686 -15.837 1.00 84.19 276 ALA A C 1
ATOM 2147 O O . ALA A 1 276 ? 11.216 7.344 -16.879 1.00 84.19 276 ALA A O 1
ATOM 2148 N N . PHE A 1 277 ? 10.253 5.992 -15.366 1.00 84.06 277 PHE A N 1
ATOM 2149 C CA . PHE A 1 277 ? 8.982 5.838 -16.065 1.00 84.06 277 PHE A CA 1
ATOM 2150 C C . PHE A 1 277 ? 7.793 6.002 -15.115 1.00 84.06 277 PHE A C 1
ATOM 2152 O O . PHE A 1 277 ? 7.934 5.897 -13.897 1.00 84.06 277 PHE A O 1
ATOM 2159 N N . TYR A 1 278 ? 6.605 6.209 -15.679 1.00 84.12 278 TYR A N 1
ATOM 2160 C CA . TYR A 1 278 ? 5.338 6.065 -14.964 1.00 84.12 278 TYR A CA 1
ATOM 2161 C C . TYR A 1 278 ? 4.412 5.087 -15.680 1.00 84.12 278 TYR A C 1
ATOM 2163 O O . TYR A 1 278 ? 4.456 4.936 -16.901 1.00 84.12 278 TYR A O 1
ATOM 2171 N N . ALA A 1 279 ? 3.575 4.415 -14.896 1.00 85.69 279 ALA A N 1
ATOM 2172 C CA . ALA A 1 279 ? 2.524 3.541 -15.394 1.00 85.69 279 ALA A CA 1
ATOM 2173 C C . ALA A 1 279 ? 1.402 4.378 -16.040 1.00 85.69 279 ALA A C 1
ATOM 2175 O O . ALA A 1 279 ? 0.899 5.311 -15.411 1.00 85.69 279 ALA A O 1
ATOM 2176 N N . THR A 1 280 ? 1.012 4.055 -17.277 1.00 84.94 280 THR A N 1
ATOM 2177 C CA . THR A 1 280 ? -0.030 4.776 -18.036 1.00 84.94 280 THR A CA 1
ATOM 2178 C C . THR A 1 280 ? -1.309 3.959 -18.182 1.00 84.94 280 THR A C 1
ATOM 2180 O O . THR A 1 280 ? -2.346 4.332 -17.639 1.00 84.94 280 THR A O 1
ATOM 2183 N N . CYS A 1 281 ? -1.243 2.831 -18.888 1.00 80.06 281 CYS A N 1
ATOM 2184 C CA . CYS A 1 281 ? -2.396 1.991 -19.207 1.00 80.06 281 CYS A CA 1
ATOM 2185 C C . CYS A 1 281 ? -2.167 0.546 -18.753 1.00 80.06 281 CYS A C 1
ATOM 2187 O O . CYS A 1 281 ? -1.059 0.028 -18.842 1.00 80.06 281 CYS A O 1
ATOM 2189 N N . SER A 1 282 ? -3.224 -0.117 -18.292 1.00 82.00 282 SER A N 1
ATOM 2190 C CA . SER A 1 282 ? -3.257 -1.560 -18.011 1.00 82.00 282 SER A CA 1
ATOM 2191 C C . SER A 1 282 ? -4.581 -2.135 -18.521 1.00 82.00 282 SER A C 1
ATOM 2193 O O . SER A 1 282 ? -5.546 -1.376 -18.665 1.00 82.00 282 SER A O 1
ATOM 2195 N N . THR A 1 283 ? -4.616 -3.432 -18.849 1.00 69.25 283 THR A N 1
ATOM 2196 C CA . THR A 1 283 ? -5.836 -4.137 -19.294 1.00 69.25 283 THR A CA 1
ATOM 2197 C C . THR A 1 283 ? -6.151 -5.348 -18.437 1.00 69.25 283 THR A C 1
ATOM 2199 O O . THR A 1 283 ? -5.195 -5.941 -17.890 1.00 69.25 283 THR A O 1
#

pLDDT: mean 80.18, std 15.77, range [30.77, 97.5]

Organism: NCBI:txid190893

Sequence (283 aa):
MEIVVGYRVVRLTELMTYEFGQVEGDIKKLNERSLGSVLPHGMSFSRFMDKLKSGELALLTDTPSKPVMLRDGMSKSWSLSTEGKEALSPEAQNAFLSRAKMSRGAVSRAASSQSRAAYAPSIEETYVPEPIKPDTSDAPPKLKYEYCFEVACSDETLRKSVGCAFQLGKTKQEAMIGRWQTEPTEHGTKYTAHTAFDEPKKLFAKVADSSMGISVPESVQVKPIGSGVVRETFIPIIPSVQLGERLGLPTEGYYYHFHNGRLVQEYKLLGEGKWAFYATCST

Foldseek 3Di:
DDDLWDKEKDFLVPDDPVQQQFFALPLVPDDCVSCVVHPPPPDDPVNVLVCCQARRMTMGTPDHPDGQWDQDPPVSFIAGDPSVVVRHDPNNNVSSNVNRVVVVPPDDDPDDDDDDDDDDDDPPVPPPDDPDDPPCVPPDQDFWWKAKAAEQAEPVCCCPPAQKDKDKAADPVGNDKDAWDWDADPRYIMTMITDRDFDFIWMFIFRPPDTFLPTDPGTDTIGTPPPNDHDYYHYDDQDWDDDPPDTHQDQADWDFDDDPNATSWIWGHPHPPGSHTHTDDGD

Radius of gyration: 34.94 Å; chains: 1; bounding box: 71×66×102 Å